Protein AF-X6N6H2-F1 (afdb_monomer_lite)

Secondary structure (DSSP, 8-state):
-HHHHHHHHHHHHHHHHHHHHHHHHHHHS-HHHHHHHHHHHHHHHHHHHSHHHHHHHHHHHHHHHHHHHHHHHHHHHHHTTSS-TT-HHHHTSHHHH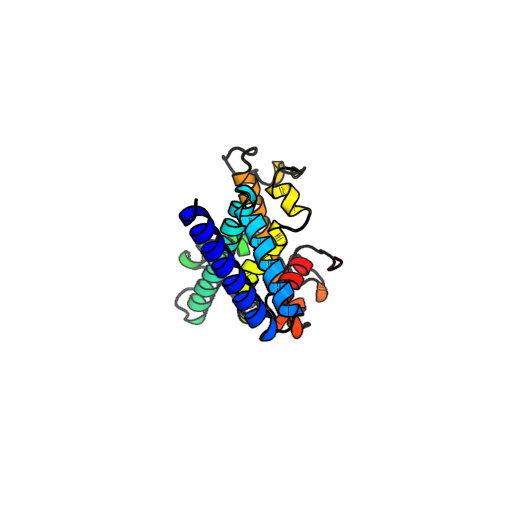HHHHHHHHTTPPP-HHHHHHHHHHHHHHSSSHHHHHHHHHHHHHHSTTHHHHHTTSS--TTGGGG-TT--S-TT-HHHHHHHHHHHHHHHHHHHHTTSS-SSGGG-HHHHHHH-HHHHH-HHHHHHHHHHHHH------

Structure (mmCIF, N/CA/C/O backbone):
data_AF-X6N6H2-F1
#
_entry.id   AF-X6N6H2-F1
#
loop_
_atom_site.group_PDB
_atom_site.id
_atom_site.type_symbol
_atom_site.label_atom_id
_atom_site.label_alt_id
_atom_site.label_comp_id
_atom_site.label_asym_id
_atom_site.label_entity_id
_atom_site.label_seq_id
_atom_site.pdbx_PDB_ins_code
_atom_site.Cartn_x
_atom_site.Cartn_y
_atom_site.Cartn_z
_atom_site.occupancy
_atom_site.B_iso_or_equiv
_atom_site.auth_seq_id
_atom_site.auth_comp_id
_atom_site.auth_asym_id
_atom_site.auth_atom_id
_atom_site.pdbx_PDB_model_num
ATOM 1 N N . MET A 1 1 ? 51.392 -3.809 -26.091 1.00 55.03 1 MET A N 1
ATOM 2 C CA . MET A 1 1 ? 50.263 -4.567 -26.685 1.00 55.03 1 MET A CA 1
ATOM 3 C C . MET A 1 1 ? 49.793 -5.695 -25.756 1.00 55.03 1 MET A C 1
ATOM 5 O O . MET A 1 1 ? 48.594 -5.819 -25.538 1.00 55.03 1 MET A O 1
ATOM 9 N N . GLU A 1 2 ? 50.706 -6.435 -25.117 1.00 62.94 2 GLU A N 1
ATOM 10 C CA . GLU A 1 2 ? 50.399 -7.514 -24.151 1.00 62.94 2 GLU A CA 1
ATOM 11 C C . GLU A 1 2 ? 49.550 -7.084 -22.941 1.00 62.94 2 GLU A C 1
ATOM 13 O O . GLU A 1 2 ? 48.667 -7.817 -22.497 1.00 62.94 2 GLU A O 1
ATOM 18 N N . ASP A 1 3 ? 49.752 -5.867 -22.439 1.00 70.56 3 ASP A N 1
ATOM 19 C CA . ASP A 1 3 ? 49.077 -5.383 -21.230 1.00 70.56 3 ASP A CA 1
ATOM 20 C C . ASP A 1 3 ? 47.573 -5.094 -21.448 1.00 70.56 3 ASP A C 1
ATOM 22 O O . ASP A 1 3 ? 46.731 -5.266 -20.562 1.00 70.56 3 ASP A O 1
ATOM 26 N N . VAL A 1 4 ? 47.202 -4.742 -22.685 1.00 73.38 4 VAL A N 1
ATOM 27 C CA . VAL A 1 4 ? 45.802 -4.557 -23.106 1.00 73.38 4 VAL A CA 1
ATOM 28 C C . VAL A 1 4 ? 45.091 -5.908 -23.218 1.00 73.38 4 VAL A C 1
ATOM 30 O O . VAL A 1 4 ? 43.949 -6.049 -22.776 1.00 73.38 4 VAL A O 1
ATOM 33 N N . VAL A 1 5 ? 45.781 -6.923 -23.747 1.00 75.25 5 VAL A N 1
ATOM 34 C CA . VAL A 1 5 ? 45.263 -8.296 -23.847 1.00 75.25 5 VAL A CA 1
ATOM 35 C C . VAL A 1 5 ? 45.044 -8.882 -22.451 1.00 75.25 5 VAL A C 1
ATOM 37 O O . VAL A 1 5 ? 43.967 -9.406 -22.171 1.00 75.25 5 VAL A O 1
ATOM 40 N N . ARG A 1 6 ? 45.997 -8.693 -21.529 1.00 77.88 6 ARG A N 1
ATOM 41 C CA . ARG A 1 6 ? 45.889 -9.155 -20.136 1.00 77.88 6 ARG A CA 1
ATOM 42 C C . ARG A 1 6 ? 44.718 -8.499 -19.392 1.00 77.88 6 ARG A C 1
ATOM 44 O O . ARG A 1 6 ? 43.943 -9.193 -18.731 1.00 77.88 6 ARG A O 1
ATOM 51 N N . LYS A 1 7 ? 44.511 -7.184 -19.554 1.00 78.62 7 LYS A N 1
ATOM 52 C CA . LYS A 1 7 ? 43.336 -6.479 -18.999 1.00 78.62 7 LYS A CA 1
ATOM 53 C C . LYS A 1 7 ? 42.019 -7.011 -19.571 1.00 78.62 7 LYS A C 1
ATOM 55 O O . LYS A 1 7 ? 41.052 -7.164 -18.822 1.00 78.62 7 LYS A O 1
ATOM 60 N N . ARG A 1 8 ? 41.977 -7.331 -20.868 1.00 72.56 8 ARG A N 1
ATOM 61 C CA . ARG A 1 8 ? 40.788 -7.892 -21.529 1.00 72.56 8 ARG A CA 1
ATOM 62 C C . ARG A 1 8 ? 40.460 -9.294 -21.012 1.00 72.56 8 ARG A C 1
ATOM 64 O O . ARG A 1 8 ? 39.308 -9.540 -20.667 1.00 72.56 8 ARG A O 1
ATOM 71 N N . VAL A 1 9 ? 41.464 -10.159 -20.864 1.00 81.75 9 VAL A N 1
ATOM 72 C CA . VAL A 1 9 ? 41.316 -11.511 -20.294 1.00 81.75 9 VAL A CA 1
ATOM 73 C C . VAL A 1 9 ? 40.838 -11.448 -18.843 1.00 81.75 9 VAL A C 1
ATOM 75 O O . VAL A 1 9 ? 39.870 -12.112 -18.486 1.00 81.75 9 VAL A O 1
ATOM 78 N N . ASN A 1 10 ? 41.420 -10.575 -18.019 1.00 82.31 10 ASN A N 1
ATOM 79 C CA . ASN A 1 10 ? 41.000 -10.411 -16.624 1.00 82.31 10 ASN A CA 1
ATOM 80 C C . ASN A 1 10 ? 39.561 -9.888 -16.500 1.00 82.31 10 ASN A C 1
ATOM 82 O O . ASN A 1 10 ? 38.809 -10.320 -15.622 1.00 82.31 10 ASN A O 1
ATOM 86 N N . ARG A 1 11 ? 39.152 -8.976 -17.390 1.00 75.50 11 ARG A N 1
ATOM 87 C CA . ARG A 1 11 ? 37.772 -8.478 -17.440 1.00 75.50 11 ARG A CA 1
ATOM 88 C C . ARG A 1 11 ? 36.805 -9.578 -17.872 1.00 75.50 11 ARG A C 1
ATOM 90 O O . ARG A 1 11 ? 35.750 -9.718 -17.263 1.00 75.50 11 ARG A O 1
ATOM 97 N N . MET A 1 12 ? 37.189 -10.382 -18.857 1.00 75.44 12 MET A N 1
ATOM 98 C CA . MET A 1 12 ? 36.390 -11.498 -19.353 1.00 75.44 12 MET A CA 1
ATOM 99 C C . MET A 1 12 ? 36.240 -12.604 -18.297 1.00 75.44 12 MET A C 1
ATOM 101 O O . MET A 1 12 ? 35.130 -13.058 -18.047 1.00 75.44 12 MET A O 1
ATOM 105 N N . ASN A 1 13 ? 37.307 -12.932 -17.564 1.00 82.38 13 ASN A N 1
ATOM 106 C CA . ASN A 1 13 ? 37.258 -13.869 -16.437 1.00 82.38 13 ASN A CA 1
ATOM 107 C C . ASN A 1 13 ? 36.368 -13.363 -15.290 1.00 82.38 13 ASN A C 1
ATOM 109 O O . ASN A 1 13 ? 35.638 -14.146 -14.685 1.00 82.38 13 ASN A O 1
ATOM 113 N N . ARG A 1 14 ? 36.361 -12.049 -15.010 1.00 79.62 14 ARG A N 1
ATOM 114 C CA . ARG A 1 14 ? 35.409 -11.451 -14.053 1.00 79.62 14 ARG A CA 1
ATOM 115 C C . ARG A 1 14 ? 33.959 -11.566 -14.524 1.00 79.62 14 ARG A C 1
ATOM 117 O O . ARG A 1 14 ? 33.085 -11.797 -13.694 1.00 79.62 14 ARG A O 1
ATOM 124 N N . VAL A 1 15 ? 33.705 -11.396 -15.821 1.00 79.00 15 VAL A N 1
ATOM 125 C CA . VAL A 1 15 ? 32.365 -11.546 -16.408 1.00 79.00 15 VAL A CA 1
ATOM 126 C C . VAL A 1 15 ? 31.904 -13.001 -16.327 1.00 79.00 15 VAL A C 1
ATOM 128 O O . VAL A 1 15 ? 30.814 -13.243 -15.822 1.00 79.00 15 VAL A O 1
ATOM 131 N N . TYR A 1 16 ? 32.750 -13.965 -16.703 1.00 74.75 16 TYR A N 1
ATOM 132 C CA . TYR A 1 16 ? 32.436 -15.393 -16.589 1.00 74.75 16 TYR A CA 1
ATOM 133 C C . TYR A 1 16 ? 32.196 -15.833 -15.145 1.00 74.75 16 TYR A C 1
ATOM 135 O O . TYR A 1 16 ? 31.259 -16.580 -14.886 1.00 74.75 16 TYR A O 1
ATOM 143 N N . LYS A 1 17 ? 32.986 -15.328 -14.189 1.00 81.31 17 LYS A N 1
ATOM 144 C CA . LYS A 1 17 ? 32.764 -15.613 -12.768 1.00 81.31 17 LYS A CA 1
ATOM 145 C C . LYS A 1 17 ? 31.409 -15.084 -12.290 1.00 81.31 17 LYS A C 1
ATOM 147 O O . LYS A 1 17 ? 30.669 -15.824 -11.660 1.00 81.31 17 LYS A O 1
ATOM 152 N N . LYS A 1 18 ? 31.046 -13.848 -12.654 1.00 77.88 18 LYS A N 1
ATOM 153 C CA . LYS A 1 18 ? 29.726 -13.287 -12.325 1.00 77.88 18 LYS A CA 1
ATOM 154 C C . LYS A 1 18 ? 28.580 -14.058 -12.981 1.00 77.88 18 LYS A C 1
ATOM 156 O O . LYS A 1 18 ? 27.579 -14.286 -12.321 1.00 77.88 18 LYS A O 1
ATOM 161 N N . LEU A 1 19 ? 28.727 -14.459 -14.243 1.00 67.81 19 LEU A N 1
ATOM 162 C CA . LEU A 1 19 ? 27.745 -15.300 -14.938 1.00 67.81 19 LEU A CA 1
ATOM 163 C C . LEU A 1 19 ? 27.544 -16.629 -14.210 1.00 67.81 19 LEU A C 1
ATOM 165 O O . LEU A 1 19 ? 26.410 -17.000 -13.941 1.00 67.81 19 LEU A O 1
ATOM 169 N N . ARG A 1 20 ? 28.637 -17.281 -13.805 1.00 72.19 20 ARG A N 1
ATOM 170 C CA . ARG A 1 20 ? 28.592 -18.542 -13.060 1.00 72.19 20 ARG A CA 1
ATOM 171 C C . ARG A 1 20 ? 27.990 -18.388 -11.664 1.00 72.19 20 ARG A C 1
ATOM 173 O O . ARG A 1 20 ? 27.234 -19.243 -11.228 1.00 72.19 20 ARG A O 1
ATOM 180 N N . ASP A 1 21 ? 28.286 -17.292 -10.967 1.00 73.81 21 ASP A N 1
ATOM 181 C CA . ASP A 1 21 ? 27.686 -16.995 -9.660 1.00 73.81 21 ASP A CA 1
ATOM 182 C C . ASP A 1 21 ? 26.175 -16.729 -9.783 1.00 73.81 21 ASP A C 1
ATOM 184 O O . ASP A 1 21 ? 25.406 -17.089 -8.894 1.00 73.81 21 ASP A O 1
ATOM 188 N N . VAL A 1 22 ? 25.737 -16.121 -10.891 1.00 68.94 22 VAL A N 1
ATOM 189 C CA . VAL A 1 22 ? 24.318 -15.906 -11.209 1.00 68.94 22 VAL A CA 1
ATOM 190 C C . VAL A 1 22 ? 23.629 -17.222 -11.585 1.00 68.94 22 VAL A C 1
ATOM 192 O O . VAL A 1 22 ? 22.531 -17.485 -11.104 1.00 68.94 22 VAL A O 1
ATOM 195 N N . GLU A 1 23 ? 24.286 -18.067 -12.376 1.00 64.88 23 GLU A N 1
ATOM 196 C CA . GLU A 1 23 ? 23.806 -19.394 -12.775 1.00 64.88 23 GLU A CA 1
ATOM 197 C C . GLU A 1 23 ? 23.679 -20.340 -11.572 1.00 64.88 23 GLU A C 1
ATOM 199 O O . GLU A 1 23 ? 22.646 -20.975 -11.387 1.00 64.88 23 GLU A O 1
ATOM 204 N N . ASN A 1 24 ? 24.670 -20.358 -10.677 1.00 68.12 24 ASN A N 1
ATOM 205 C CA . ASN A 1 24 ? 24.624 -21.152 -9.449 1.00 68.12 24 ASN A CA 1
ATOM 206 C C . ASN A 1 24 ? 23.481 -20.719 -8.517 1.00 68.12 24 ASN A C 1
ATOM 208 O O . ASN A 1 24 ? 22.852 -21.569 -7.894 1.00 68.12 24 ASN A O 1
ATOM 212 N N . ARG A 1 25 ? 23.173 -19.414 -8.447 1.00 58.53 25 ARG A N 1
ATOM 213 C CA . ARG A 1 25 ? 21.998 -18.911 -7.711 1.00 58.53 25 ARG A CA 1
ATOM 214 C C . ARG A 1 25 ? 20.689 -19.314 -8.388 1.00 58.53 25 ARG A C 1
ATOM 216 O O . ARG A 1 25 ? 19.744 -19.680 -7.698 1.00 58.53 25 ARG A O 1
ATOM 223 N N . ALA A 1 26 ? 20.651 -19.303 -9.720 1.00 54.62 26 ALA A N 1
ATOM 224 C CA . ALA A 1 26 ? 19.505 -19.777 -10.492 1.00 54.62 26 ALA A CA 1
ATOM 225 C C . ALA A 1 26 ? 19.272 -21.294 -10.355 1.00 54.62 26 ALA A C 1
ATOM 227 O O . ALA A 1 26 ? 18.147 -21.739 -10.539 1.00 54.62 26 ALA A O 1
ATOM 228 N N . MET A 1 27 ? 20.296 -22.086 -10.006 1.00 55.66 27 MET A N 1
ATOM 229 C CA . MET A 1 27 ? 20.159 -23.529 -9.755 1.00 55.66 27 MET A CA 1
ATOM 230 C C . MET A 1 27 ? 19.678 -23.884 -8.335 1.00 55.66 27 MET A C 1
ATOM 232 O O . MET A 1 27 ? 19.213 -24.999 -8.119 1.00 55.66 27 MET A O 1
ATOM 236 N N . THR A 1 28 ? 19.753 -22.962 -7.368 1.00 57.78 28 THR A N 1
ATOM 237 C CA . THR A 1 28 ? 19.262 -23.163 -5.984 1.00 57.78 28 THR A CA 1
ATOM 238 C C . THR A 1 28 ? 17.845 -22.642 -5.743 1.00 57.78 28 THR A C 1
ATOM 240 O O . THR A 1 28 ? 17.259 -22.886 -4.692 1.00 57.78 28 THR A O 1
ATOM 243 N N . THR A 1 29 ? 17.292 -21.910 -6.702 1.00 57.53 29 THR A N 1
ATOM 244 C CA . THR A 1 29 ? 15.951 -21.329 -6.652 1.00 57.53 29 THR A CA 1
ATOM 245 C C . THR A 1 29 ? 15.173 -21.896 -7.835 1.00 57.53 29 THR A C 1
ATOM 247 O O . THR A 1 29 ? 15.739 -22.035 -8.915 1.00 57.53 29 THR A O 1
ATOM 250 N N . GLY A 1 30 ? 13.894 -22.249 -7.673 1.00 67.19 30 GLY A N 1
ATOM 251 C CA . GLY A 1 30 ? 13.087 -22.678 -8.819 1.00 67.19 30 GLY A CA 1
ATOM 252 C C . GLY A 1 30 ? 13.182 -21.636 -9.940 1.00 67.19 30 GLY A C 1
ATOM 253 O O . GLY A 1 30 ? 13.104 -20.437 -9.673 1.00 67.19 30 GLY A O 1
ATOM 254 N N . SER A 1 31 ? 13.368 -22.065 -11.192 1.00 68.94 31 SER A N 1
ATOM 255 C CA . SER A 1 31 ? 13.579 -21.162 -12.340 1.00 68.94 31 SER A CA 1
ATOM 256 C C . SER A 1 31 ? 12.511 -20.065 -12.445 1.00 68.94 31 SER A C 1
ATOM 258 O O . SER A 1 31 ? 12.807 -18.936 -12.828 1.00 68.94 31 SER A O 1
ATOM 260 N N . ARG A 1 32 ? 11.281 -20.380 -12.028 1.00 71.12 32 ARG A N 1
ATOM 261 C CA . ARG A 1 32 ? 10.164 -19.442 -11.911 1.00 71.12 32 ARG A CA 1
ATOM 262 C C . ARG A 1 32 ? 10.411 -18.337 -10.881 1.00 71.12 32 ARG A C 1
ATOM 264 O O . ARG A 1 32 ? 10.236 -17.170 -11.210 1.00 71.12 32 ARG A O 1
ATOM 271 N N . ASP A 1 33 ? 10.831 -18.678 -9.669 1.00 68.75 33 ASP A N 1
ATOM 272 C CA . ASP A 1 33 ? 11.087 -17.705 -8.599 1.00 68.75 33 ASP A CA 1
ATOM 273 C C . ASP A 1 33 ? 12.308 -16.828 -8.930 1.00 68.75 33 ASP A C 1
ATOM 275 O O . ASP A 1 33 ? 12.313 -15.628 -8.663 1.00 68.75 33 ASP A O 1
ATOM 279 N N . TYR A 1 34 ? 13.312 -17.396 -9.605 1.00 73.62 34 TYR A N 1
ATOM 280 C CA . TYR A 1 34 ? 14.440 -16.632 -10.140 1.00 73.62 34 TYR A CA 1
ATOM 281 C C . TYR A 1 34 ? 14.002 -15.626 -11.219 1.00 73.62 34 TYR A C 1
ATOM 283 O O . TYR A 1 34 ? 14.386 -14.456 -11.169 1.00 73.62 34 TYR A O 1
ATOM 291 N N . LEU A 1 35 ? 13.174 -16.056 -12.180 1.00 78.25 35 LEU A N 1
ATOM 292 C CA . LEU A 1 35 ? 12.622 -15.168 -13.208 1.00 78.25 35 LEU A CA 1
ATOM 293 C C . LEU A 1 35 ? 11.740 -14.077 -12.600 1.00 78.25 35 LEU A C 1
ATOM 295 O O . LEU A 1 35 ? 11.867 -12.923 -13.005 1.00 78.25 35 LEU A O 1
ATOM 299 N N . HIS A 1 36 ? 10.911 -14.411 -11.606 1.00 76.00 36 HIS A N 1
ATOM 300 C CA . HIS A 1 36 ? 10.156 -13.415 -10.850 1.00 76.00 36 HIS A CA 1
ATOM 301 C C . HIS A 1 36 ? 11.103 -12.394 -10.219 1.00 76.00 36 HIS A C 1
ATOM 303 O O . HIS A 1 36 ? 10.969 -11.212 -10.515 1.00 76.00 36 HIS A O 1
ATOM 309 N N . GLY A 1 37 ? 12.130 -12.825 -9.481 1.00 79.56 37 GLY A N 1
ATOM 310 C CA . GLY A 1 37 ? 13.107 -11.910 -8.882 1.00 79.56 37 GLY A CA 1
ATOM 311 C C . GLY A 1 37 ? 13.803 -10.994 -9.900 1.00 79.56 37 GLY A C 1
ATOM 312 O O . GLY A 1 37 ? 14.000 -9.808 -9.639 1.00 79.56 37 GLY A O 1
ATOM 313 N N . LEU A 1 38 ? 14.133 -11.494 -11.096 1.00 83.62 38 LEU A N 1
ATOM 314 C CA . LEU A 1 38 ? 14.690 -10.659 -12.168 1.00 83.62 38 LEU A CA 1
ATOM 315 C C . LEU A 1 38 ? 13.689 -9.634 -12.716 1.00 83.62 38 LEU A C 1
ATOM 317 O O . LEU A 1 38 ? 14.088 -8.507 -13.026 1.00 83.62 38 LEU A O 1
ATOM 321 N N . ILE A 1 39 ? 12.415 -10.011 -12.848 1.00 85.75 39 ILE A N 1
ATOM 322 C CA . ILE A 1 39 ? 11.342 -9.093 -13.250 1.00 85.75 39 ILE A CA 1
ATOM 323 C C . ILE A 1 39 ? 11.208 -7.984 -12.205 1.00 85.75 39 ILE A C 1
ATOM 325 O O . ILE A 1 39 ? 11.267 -6.813 -12.573 1.00 85.75 39 ILE A O 1
ATOM 329 N N . GLU A 1 40 ? 11.151 -8.332 -10.918 1.00 85.31 40 GLU A N 1
ATOM 330 C CA . GLU A 1 40 ? 11.050 -7.355 -9.829 1.00 85.31 40 GLU A CA 1
ATOM 331 C C . GLU A 1 40 ? 12.221 -6.362 -9.841 1.00 85.31 40 GLU A C 1
ATOM 333 O O . GLU A 1 40 ? 12.028 -5.148 -9.747 1.00 85.31 40 GLU A O 1
ATOM 338 N N . ILE A 1 41 ? 13.450 -6.857 -10.032 1.00 88.25 41 ILE A N 1
ATOM 339 C CA . ILE A 1 41 ? 14.644 -6.008 -10.136 1.00 88.25 41 ILE A CA 1
ATOM 340 C C . ILE A 1 41 ? 14.536 -5.060 -11.334 1.00 88.25 41 ILE A C 1
ATOM 342 O O . ILE A 1 41 ? 14.852 -3.875 -11.212 1.00 88.25 41 ILE A O 1
ATOM 346 N N . ARG A 1 42 ? 14.096 -5.555 -12.496 1.00 89.12 42 ARG A N 1
ATOM 347 C CA . ARG A 1 42 ? 13.935 -4.736 -13.704 1.00 89.12 42 ARG A CA 1
ATOM 348 C C . ARG A 1 42 ? 12.876 -3.650 -13.509 1.00 89.12 42 ARG A C 1
ATOM 350 O O . ARG A 1 42 ? 13.088 -2.509 -13.919 1.00 89.12 42 ARG A O 1
ATOM 357 N N . GLU A 1 43 ? 11.759 -3.990 -12.882 1.00 92.19 43 GLU A N 1
ATOM 358 C CA . GLU A 1 43 ? 10.677 -3.061 -12.557 1.00 92.19 43 GLU A CA 1
ATOM 359 C C . GLU A 1 43 ? 11.148 -1.955 -11.609 1.00 92.19 43 GLU A C 1
ATOM 361 O O . GLU A 1 43 ? 10.955 -0.769 -11.887 1.00 92.19 43 GLU A O 1
ATOM 366 N N . LEU A 1 44 ? 11.862 -2.322 -10.542 1.00 93.38 44 LEU A N 1
ATOM 367 C CA . LEU A 1 44 ? 12.454 -1.355 -9.620 1.00 93.38 44 LEU A CA 1
ATOM 368 C C . LEU A 1 44 ? 13.488 -0.465 -10.315 1.00 93.38 44 LEU A C 1
ATOM 370 O O . LEU A 1 44 ? 13.498 0.743 -10.095 1.00 93.38 44 LEU A O 1
ATOM 374 N N . GLN A 1 45 ? 14.320 -1.013 -11.204 1.00 92.81 45 GLN A N 1
ATOM 375 C CA . GLN A 1 45 ? 15.242 -0.206 -12.009 1.00 92.81 45 GLN A CA 1
ATOM 376 C C . GLN A 1 45 ? 14.497 0.815 -12.875 1.00 92.81 45 GLN A C 1
ATOM 378 O O . GLN A 1 45 ? 14.911 1.974 -12.936 1.00 92.81 45 GLN A O 1
ATOM 383 N N . MET A 1 46 ? 13.386 0.423 -13.507 1.00 93.25 46 MET A N 1
ATOM 384 C CA . MET A 1 46 ? 12.558 1.346 -14.287 1.00 93.25 46 MET A CA 1
ATOM 385 C C . MET A 1 46 ? 11.998 2.478 -13.421 1.00 93.25 46 MET A C 1
ATOM 387 O O . MET A 1 46 ? 12.103 3.639 -13.820 1.00 93.25 46 MET A O 1
ATOM 391 N N . ILE A 1 47 ? 11.472 2.161 -12.235 1.00 95.19 47 ILE A N 1
ATOM 392 C CA . ILE A 1 47 ? 10.975 3.157 -11.275 1.00 95.19 47 ILE A CA 1
ATOM 393 C C . ILE A 1 47 ? 12.101 4.112 -10.869 1.00 95.19 47 ILE A C 1
ATOM 395 O O . ILE A 1 47 ? 11.959 5.323 -10.999 1.00 95.19 47 ILE A O 1
ATOM 399 N N . MET A 1 48 ? 13.249 3.577 -10.448 1.00 93.56 48 MET A N 1
ATOM 400 C CA . MET A 1 48 ? 14.369 4.377 -9.939 1.00 93.56 48 MET A CA 1
ATOM 401 C C . MET A 1 48 ? 15.044 5.231 -11.020 1.00 93.56 48 MET A C 1
ATOM 403 O O . MET A 1 48 ? 15.641 6.258 -10.700 1.00 93.56 48 MET A O 1
ATOM 407 N N . SER A 1 49 ? 14.946 4.829 -12.291 1.00 92.88 49 SER A N 1
ATOM 408 C CA . SER A 1 49 ? 15.508 5.566 -13.430 1.00 92.88 49 SER A CA 1
ATOM 409 C C . SER A 1 49 ? 14.702 6.803 -13.841 1.00 92.88 49 SER A C 1
ATOM 411 O O . SER A 1 49 ? 15.233 7.670 -14.534 1.00 92.88 49 SER A O 1
ATOM 413 N N . ASN A 1 50 ? 13.435 6.911 -13.425 1.00 93.81 50 ASN A N 1
ATOM 414 C CA . ASN A 1 50 ? 12.572 8.045 -13.740 1.00 93.81 50 ASN A CA 1
ATOM 415 C C . ASN A 1 50 ? 12.288 8.857 -12.462 1.00 93.81 50 ASN A C 1
ATOM 417 O O . ASN A 1 50 ? 11.755 8.299 -11.505 1.00 93.81 50 ASN A O 1
ATOM 421 N N . PRO A 1 51 ? 12.584 10.169 -12.423 1.00 93.31 51 PRO A N 1
ATOM 422 C CA . PRO A 1 51 ? 12.462 10.964 -11.200 1.00 93.31 51 PRO A CA 1
ATOM 423 C C . PRO A 1 51 ? 11.024 11.057 -10.671 1.00 93.31 51 PRO A C 1
ATOM 425 O O . PRO A 1 51 ? 10.834 11.059 -9.459 1.00 93.31 51 PRO A O 1
ATOM 428 N N . LEU A 1 52 ? 10.019 11.076 -11.552 1.00 94.00 52 LEU A N 1
ATOM 429 C CA . LEU A 1 52 ? 8.608 11.156 -11.167 1.00 94.00 52 LEU A CA 1
ATOM 430 C C . LEU A 1 52 ? 8.096 9.816 -10.627 1.00 94.00 52 LEU A C 1
ATOM 432 O O . LEU A 1 52 ? 7.440 9.788 -9.589 1.00 94.00 52 LEU A O 1
ATOM 436 N N . LEU A 1 53 ? 8.446 8.700 -11.280 1.00 95.06 53 LEU A N 1
ATOM 437 C CA . LEU A 1 53 ? 8.116 7.357 -10.778 1.00 95.06 53 LEU A CA 1
ATOM 438 C C . LEU A 1 53 ? 8.809 7.080 -9.445 1.00 95.06 53 LEU A C 1
ATOM 440 O O . LEU A 1 53 ? 8.181 6.561 -8.527 1.00 95.06 53 LEU A O 1
ATOM 444 N N . LYS A 1 54 ? 10.087 7.454 -9.330 1.00 96.56 54 LYS A N 1
ATOM 445 C CA . LYS A 1 54 ? 10.838 7.354 -8.082 1.00 96.56 54 LYS A CA 1
ATOM 446 C C . LYS A 1 54 ? 10.163 8.158 -6.977 1.00 96.56 54 LYS A C 1
ATOM 448 O O . LYS A 1 54 ? 9.962 7.609 -5.902 1.00 96.56 54 LYS A O 1
ATOM 453 N N . TYR A 1 55 ? 9.804 9.414 -7.250 1.00 96.38 55 TYR A N 1
ATOM 454 C CA . TYR A 1 55 ? 9.130 10.273 -6.280 1.00 96.38 55 TYR A CA 1
ATOM 455 C C . TYR A 1 55 ? 7.797 9.673 -5.826 1.00 96.38 55 TYR A C 1
ATOM 457 O O . TYR A 1 55 ? 7.595 9.500 -4.629 1.00 96.38 55 TYR A O 1
ATOM 465 N N . PHE A 1 56 ? 6.943 9.260 -6.769 1.00 96.94 56 PHE A N 1
ATOM 466 C CA . PHE A 1 56 ? 5.696 8.557 -6.466 1.00 96.94 56 PHE A CA 1
ATOM 467 C C . PHE A 1 56 ? 5.936 7.342 -5.562 1.00 96.94 56 PHE A C 1
ATOM 469 O O . PHE A 1 56 ? 5.316 7.230 -4.509 1.00 96.94 56 PHE A O 1
ATOM 476 N N . PHE A 1 57 ? 6.868 6.463 -5.945 1.00 97.38 57 PHE A N 1
ATOM 477 C CA . PHE A 1 57 ? 7.169 5.241 -5.204 1.00 97.38 57 PHE A CA 1
ATOM 478 C C . PHE A 1 57 ? 7.622 5.550 -3.773 1.00 97.38 57 PHE A C 1
ATOM 480 O O . PHE A 1 57 ? 7.083 4.992 -2.821 1.00 97.38 57 PHE A O 1
ATOM 487 N N . THR A 1 58 ? 8.575 6.472 -3.600 1.00 97.19 58 THR A N 1
ATOM 488 C CA . THR A 1 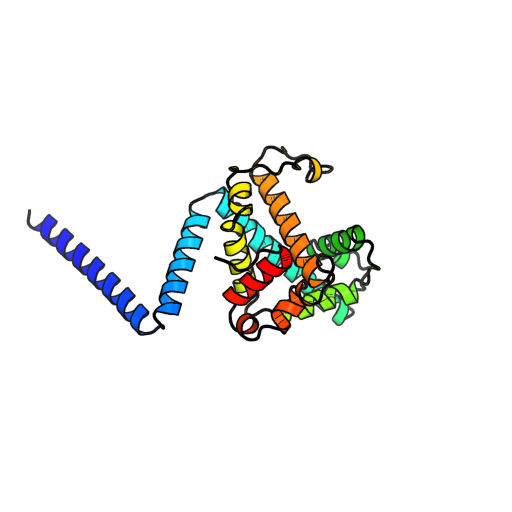58 ? 9.080 6.834 -2.270 1.00 97.19 58 THR A CA 1
ATOM 489 C C . THR A 1 58 ? 8.020 7.520 -1.415 1.00 97.19 58 THR A C 1
ATOM 491 O O . THR A 1 58 ? 7.894 7.190 -0.237 1.00 97.19 58 THR A O 1
ATOM 494 N N . SER A 1 59 ? 7.235 8.431 -1.997 1.00 97.31 59 SER A N 1
ATOM 495 C CA . SER A 1 59 ? 6.174 9.145 -1.283 1.00 97.31 59 SER A CA 1
ATOM 496 C C . SER A 1 59 ? 5.060 8.195 -0.858 1.00 97.31 59 SER A C 1
ATOM 498 O O . SER A 1 59 ? 4.619 8.256 0.287 1.00 97.31 59 SER A O 1
ATOM 500 N N . PHE A 1 60 ? 4.645 7.277 -1.736 1.00 97.12 60 PHE A N 1
ATOM 501 C CA . PHE A 1 60 ? 3.624 6.281 -1.421 1.00 97.12 60 PHE A CA 1
ATOM 502 C C . PHE A 1 60 ? 4.083 5.337 -0.308 1.00 97.12 60 PHE A C 1
ATOM 504 O O . PHE A 1 60 ? 3.364 5.169 0.675 1.00 97.12 60 PHE A O 1
ATOM 511 N N . VAL A 1 61 ? 5.292 4.768 -0.409 1.00 97.31 61 VAL A N 1
ATOM 512 C CA . VAL A 1 61 ? 5.834 3.860 0.618 1.00 97.31 61 VAL A CA 1
ATOM 513 C C . VAL A 1 61 ? 5.976 4.576 1.963 1.00 97.31 61 VAL A C 1
ATOM 515 O O . VAL A 1 61 ? 5.535 4.055 2.986 1.00 97.31 61 VAL A O 1
ATOM 518 N N . SER A 1 62 ? 6.550 5.783 1.977 1.00 97.00 62 SER A N 1
ATOM 519 C CA . SER A 1 62 ? 6.741 6.550 3.212 1.00 97.00 62 SER A CA 1
ATOM 520 C C . SER A 1 62 ? 5.411 6.901 3.876 1.00 97.00 62 SER A C 1
ATOM 522 O O . SER A 1 62 ? 5.273 6.736 5.085 1.00 97.00 62 SER A O 1
ATOM 524 N N . ARG A 1 63 ? 4.429 7.373 3.100 1.00 97.12 63 ARG A N 1
ATOM 525 C CA . ARG A 1 63 ? 3.122 7.776 3.633 1.00 97.12 63 ARG A CA 1
ATOM 526 C C . ARG A 1 63 ? 2.270 6.585 4.060 1.00 97.12 63 ARG A C 1
ATOM 528 O O . ARG A 1 63 ? 1.626 6.682 5.094 1.00 97.12 63 ARG A O 1
ATOM 535 N N . SER A 1 64 ? 2.314 5.466 3.332 1.00 96.06 64 SER A N 1
ATOM 536 C CA . SER A 1 64 ? 1.643 4.220 3.746 1.00 96.06 64 SER A CA 1
ATOM 537 C C . SER A 1 64 ? 2.171 3.739 5.095 1.00 96.06 64 SER A C 1
ATOM 539 O O . SER A 1 64 ? 1.394 3.434 5.993 1.00 96.06 64 SER A O 1
ATOM 541 N N . ASN A 1 65 ? 3.500 3.711 5.256 1.00 95.31 65 ASN A N 1
ATOM 542 C CA . ASN A 1 65 ? 4.125 3.301 6.511 1.00 95.31 65 ASN A CA 1
ATOM 543 C C . ASN A 1 65 ? 3.763 4.239 7.664 1.00 95.31 65 ASN A C 1
ATOM 545 O O . ASN A 1 65 ? 3.400 3.751 8.729 1.00 95.31 65 ASN A O 1
ATOM 549 N N . GLN A 1 66 ? 3.816 5.559 7.450 1.00 95.50 66 GLN A N 1
ATOM 550 C CA . GLN A 1 66 ? 3.398 6.526 8.468 1.00 95.50 66 GLN A CA 1
ATOM 551 C C . GLN A 1 66 ? 1.938 6.307 8.870 1.00 95.50 66 GLN A C 1
ATOM 553 O O . GLN A 1 66 ? 1.631 6.250 10.051 1.00 95.50 66 GLN A O 1
ATOM 558 N N . LEU A 1 67 ? 1.050 6.138 7.893 1.00 95.44 67 LEU A N 1
ATOM 559 C CA . LEU A 1 67 ? -0.379 5.967 8.125 1.00 95.44 67 LEU A CA 1
ATOM 560 C C . LEU A 1 67 ? -0.690 4.689 8.919 1.00 95.44 67 LEU A C 1
ATOM 562 O O . LEU A 1 67 ? -1.439 4.745 9.889 1.00 95.44 67 LEU A O 1
ATOM 566 N N . PHE A 1 68 ? -0.080 3.550 8.575 1.00 94.12 68 PHE A N 1
ATOM 567 C CA . PHE A 1 68 ? -0.264 2.323 9.357 1.00 94.12 68 PHE A CA 1
ATOM 568 C C . PHE A 1 68 ? 0.404 2.392 10.733 1.00 94.12 68 PHE A C 1
ATOM 570 O O . PHE A 1 68 ? -0.099 1.797 11.683 1.00 94.12 68 PHE A O 1
ATOM 577 N N . HIS A 1 69 ? 1.513 3.120 10.862 1.00 94.56 69 HIS A N 1
ATOM 578 C CA . HIS A 1 69 ? 2.133 3.361 12.159 1.00 94.56 69 HIS A CA 1
ATOM 579 C C . HIS A 1 69 ? 1.249 4.234 13.057 1.00 94.56 69 HIS A C 1
ATOM 581 O O . HIS A 1 69 ? 1.077 3.909 14.226 1.00 94.56 69 HIS A O 1
ATOM 587 N N . ASP A 1 70 ? 0.628 5.279 12.507 1.00 95.31 70 ASP A N 1
ATOM 588 C CA . ASP A 1 70 ? -0.329 6.129 13.218 1.00 95.31 70 ASP A CA 1
ATOM 589 C C . ASP A 1 70 ? -1.517 5.307 13.743 1.00 95.31 70 ASP A C 1
ATOM 591 O O . ASP A 1 70 ? -1.907 5.463 14.899 1.00 95.31 70 ASP A O 1
ATOM 595 N N . PHE A 1 71 ? -2.059 4.382 12.941 1.00 94.25 71 PHE A N 1
ATOM 596 C CA . PHE A 1 71 ? -3.117 3.474 13.404 1.00 94.25 71 PHE A CA 1
ATOM 597 C C . PHE A 1 71 ? -2.644 2.525 14.500 1.00 94.25 71 PHE A C 1
ATOM 599 O O . PHE A 1 71 ? -3.367 2.311 15.469 1.00 94.25 71 PHE A O 1
ATOM 606 N N . GLN A 1 72 ? -1.424 1.997 14.387 1.00 92.81 72 GLN A N 1
ATOM 607 C CA . GLN A 1 72 ? -0.846 1.146 15.421 1.00 92.81 72 GLN A CA 1
ATOM 608 C C . GLN A 1 72 ? -0.664 1.914 16.737 1.00 92.81 72 GLN A C 1
ATOM 610 O O . GLN A 1 72 ? -1.016 1.400 17.794 1.00 92.81 72 GLN A O 1
ATOM 615 N N . LEU A 1 73 ? -0.156 3.149 16.678 1.00 92.38 73 LEU A N 1
ATOM 616 C CA . LEU A 1 73 ? -0.010 4.017 17.847 1.00 92.38 73 LEU A CA 1
ATOM 617 C C . LEU A 1 73 ? -1.365 4.322 18.489 1.00 92.38 73 LEU A C 1
ATOM 619 O O . LEU A 1 73 ? -1.508 4.174 19.700 1.00 92.38 73 LEU A O 1
ATOM 623 N N . ALA A 1 74 ? -2.360 4.701 17.684 1.00 92.12 74 ALA A N 1
ATOM 624 C CA . ALA A 1 74 ? -3.704 4.979 18.173 1.00 92.12 74 ALA A CA 1
ATOM 625 C C . ALA A 1 74 ? -4.346 3.733 18.804 1.00 92.12 74 ALA A C 1
ATOM 627 O O . ALA A 1 74 ? -4.900 3.817 19.896 1.00 92.12 74 ALA A O 1
ATOM 628 N N . SER A 1 75 ? -4.213 2.568 18.165 1.00 91.94 75 SER A N 1
ATOM 629 C CA . SER A 1 75 ? -4.731 1.297 18.676 1.00 91.94 75 SER A CA 1
ATOM 630 C C . SER A 1 75 ? -4.099 0.915 20.013 1.00 91.94 75 SER A C 1
ATOM 632 O O . SER A 1 75 ? -4.825 0.605 20.953 1.00 91.94 75 SER A O 1
ATOM 634 N N . VAL A 1 76 ? -2.769 0.999 20.138 1.00 90.44 76 VAL A N 1
ATOM 635 C CA . VAL A 1 76 ? -2.070 0.719 21.404 1.00 90.44 76 VAL A CA 1
ATOM 636 C C . VAL A 1 76 ? -2.507 1.696 22.494 1.00 90.44 76 VAL A C 1
ATOM 638 O O . VAL A 1 76 ? -2.816 1.267 23.602 1.00 90.44 76 VAL A O 1
ATOM 641 N N . ALA A 1 77 ? -2.604 2.991 22.183 1.00 88.12 77 ALA A N 1
ATOM 642 C CA . ALA A 1 77 ? -3.008 3.999 23.158 1.00 88.12 77 ALA A CA 1
ATOM 643 C C . ALA A 1 77 ? -4.441 3.779 23.684 1.00 88.12 77 ALA A C 1
ATOM 645 O O . ALA A 1 77 ? -4.692 3.921 24.884 1.00 88.12 77 ALA A O 1
ATOM 646 N N . MET A 1 78 ? -5.365 3.375 22.804 1.00 87.56 78 MET A N 1
ATOM 647 C CA . MET A 1 78 ? -6.739 3.023 23.178 1.00 87.56 78 MET A CA 1
ATOM 648 C C . MET A 1 78 ? -6.797 1.718 23.986 1.00 87.56 78 MET A C 1
ATOM 650 O O . MET A 1 78 ? -7.446 1.674 25.031 1.00 87.56 78 MET A O 1
ATOM 654 N N . LEU A 1 79 ? -6.078 0.672 23.557 1.00 87.56 79 LEU A N 1
ATOM 655 C CA . LEU A 1 79 ? -6.042 -0.632 24.235 1.00 87.56 79 LEU A CA 1
ATOM 656 C C . LEU A 1 79 ? -5.442 -0.547 25.643 1.00 87.56 79 LEU A C 1
ATOM 658 O O . LEU A 1 79 ? -5.951 -1.171 26.574 1.00 87.56 79 LEU A O 1
ATOM 662 N N . GLU A 1 80 ? -4.378 0.239 25.814 1.00 87.81 80 GLU A N 1
ATOM 663 C CA . GLU A 1 80 ? -3.741 0.474 27.114 1.00 87.81 80 GLU A CA 1
ATOM 664 C C . GLU A 1 80 ? -4.505 1.493 27.978 1.00 87.81 80 GLU A C 1
ATOM 666 O O . GLU A 1 80 ? -4.089 1.772 29.103 1.00 87.81 80 GLU A O 1
ATOM 671 N N . GLN A 1 81 ? -5.620 2.044 27.475 1.00 81.81 81 GLN A N 1
ATOM 672 C CA . GLN A 1 81 ? -6.426 3.085 28.127 1.00 81.81 81 GLN A CA 1
ATOM 673 C C . GLN A 1 81 ? -5.606 4.327 28.512 1.00 81.81 81 GLN A C 1
ATOM 675 O O . GLN A 1 81 ? -5.940 5.045 29.455 1.00 81.81 81 GLN A O 1
ATOM 680 N N . THR A 1 82 ? -4.515 4.585 27.787 1.00 79.62 82 THR A N 1
ATOM 681 C CA . THR A 1 82 ? -3.656 5.756 28.004 1.00 79.62 82 THR A CA 1
ATOM 682 C C . THR A 1 82 ? -4.208 7.000 27.312 1.00 79.62 82 THR A C 1
ATOM 684 O O . THR A 1 82 ? -3.863 8.111 27.712 1.00 79.62 82 THR A O 1
ATOM 687 N N . ALA A 1 83 ? -5.104 6.821 26.337 1.00 80.50 83 ALA A N 1
ATOM 688 C CA . ALA A 1 83 ? -5.847 7.880 25.667 1.00 80.50 83 ALA A CA 1
ATOM 689 C C . ALA A 1 83 ? -7.262 7.410 25.287 1.00 80.50 83 ALA A C 1
ATOM 691 O O . ALA A 1 83 ? -7.488 6.244 24.960 1.00 80.50 83 ALA A O 1
ATOM 692 N N . THR A 1 84 ? -8.225 8.331 25.318 1.00 83.31 84 THR A N 1
ATOM 693 C CA . THR A 1 84 ? -9.595 8.093 24.832 1.00 83.31 84 THR A CA 1
ATOM 694 C C . THR A 1 84 ? -9.700 8.364 23.324 1.00 83.31 84 THR A C 1
ATOM 696 O O . THR A 1 84 ? -8.893 9.132 22.808 1.00 83.31 84 THR A O 1
ATOM 699 N N . PRO A 1 85 ? -10.711 7.842 22.604 1.00 79.94 85 PRO A N 1
ATOM 700 C CA . PRO A 1 85 ? -10.893 8.117 21.171 1.00 79.94 85 PRO A CA 1
ATOM 701 C C . PRO A 1 85 ? -10.994 9.605 20.805 1.00 79.94 85 PRO A C 1
ATOM 703 O O . PRO A 1 85 ? -10.589 9.998 19.715 1.00 79.94 85 PRO A O 1
ATOM 706 N N . ASP A 1 86 ? -11.471 10.433 21.736 1.00 83.50 86 ASP A N 1
ATOM 707 C CA . ASP A 1 86 ? -11.588 11.887 21.572 1.00 83.50 86 ASP A CA 1
ATOM 708 C C . ASP A 1 86 ? -10.311 12.653 21.981 1.00 83.50 86 ASP A C 1
ATOM 710 O O . ASP A 1 86 ? -10.310 13.885 22.043 1.00 83.50 86 ASP A O 1
ATOM 714 N N . ASP A 1 87 ? -9.217 11.950 22.301 1.00 86.81 87 ASP A N 1
ATOM 715 C CA . ASP A 1 87 ? -7.970 12.578 22.734 1.00 86.81 87 ASP A CA 1
ATOM 716 C C . ASP A 1 87 ? -7.344 13.398 21.586 1.00 86.81 87 ASP A C 1
ATOM 718 O O . ASP A 1 87 ? -7.127 12.875 20.484 1.00 86.81 87 ASP A O 1
ATOM 722 N N . PRO A 1 88 ? -7.001 14.680 21.817 1.00 87.25 88 PRO A N 1
ATOM 723 C CA . PRO A 1 88 ? -6.420 15.537 20.790 1.00 87.25 88 PRO A CA 1
ATOM 724 C C . PRO A 1 88 ? -5.107 14.996 20.213 1.00 87.25 88 PRO A C 1
ATOM 726 O O . PRO A 1 88 ? -4.793 15.298 19.065 1.00 87.25 88 PRO A O 1
ATOM 729 N N . THR A 1 89 ? -4.340 14.209 20.969 1.00 86.75 89 THR A N 1
ATOM 730 C CA . THR A 1 89 ? -3.095 13.599 20.483 1.00 86.75 89 THR A CA 1
ATOM 731 C C . THR A 1 89 ? -3.359 12.535 19.420 1.00 86.75 89 THR A C 1
ATOM 733 O O . THR A 1 89 ? -2.655 12.505 18.412 1.00 86.75 89 THR A O 1
ATOM 736 N N . ILE A 1 90 ? -4.415 11.732 19.584 1.00 87.94 90 ILE A N 1
ATOM 737 C CA . ILE A 1 90 ? -4.856 10.728 18.606 1.00 87.94 90 ILE A CA 1
ATOM 738 C C . ILE A 1 90 ? -5.443 11.414 17.370 1.00 87.94 90 ILE A C 1
ATOM 740 O O . ILE A 1 90 ? -5.082 11.081 16.242 1.00 87.94 90 ILE A O 1
ATOM 744 N N . LEU A 1 91 ? -6.301 12.418 17.567 1.00 88.81 91 LEU A N 1
ATOM 745 C CA . LEU A 1 91 ? -6.955 13.148 16.474 1.00 88.81 91 LEU A CA 1
ATOM 746 C C . LEU A 1 91 ? -5.981 13.992 15.628 1.00 88.81 91 LEU A C 1
ATOM 748 O O . LEU A 1 91 ? -6.310 14.402 14.513 1.00 88.81 91 LEU A O 1
ATOM 752 N N . GLN A 1 92 ? -4.777 14.267 16.136 1.00 90.56 92 GLN A N 1
ATOM 753 C CA . GLN A 1 92 ? -3.717 14.959 15.396 1.00 90.56 92 GLN A CA 1
ATOM 754 C C . GLN A 1 92 ? -2.864 14.029 14.521 1.00 90.56 92 GLN A C 1
ATOM 756 O O . GLN A 1 92 ? -2.120 14.523 13.672 1.00 90.56 92 GLN A O 1
ATOM 761 N N . LEU A 1 93 ? -2.971 12.707 14.684 1.00 92.12 93 LEU A N 1
ATOM 762 C CA . LEU A 1 93 ? -2.250 11.754 13.843 1.00 92.12 93 LEU A C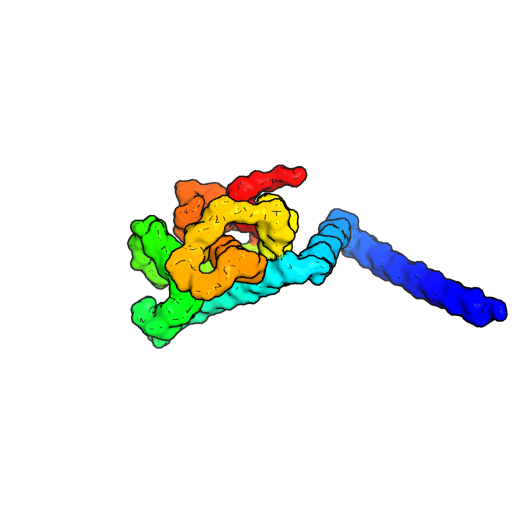A 1
ATOM 763 C C . LEU A 1 93 ? -2.771 11.819 12.403 1.00 92.12 93 LEU A C 1
ATOM 765 O O . LEU A 1 93 ? -3.977 11.787 12.151 1.00 92.12 93 LEU A O 1
ATOM 769 N N . THR A 1 94 ? -1.858 11.885 11.432 1.00 90.12 94 THR A N 1
ATOM 770 C CA . THR A 1 94 ? -2.218 12.092 10.019 1.00 90.12 94 THR A CA 1
ATOM 771 C C . THR A 1 94 ? -3.025 10.914 9.467 1.00 90.12 94 THR A C 1
ATOM 773 O O . THR A 1 94 ? -3.989 11.115 8.723 1.00 90.12 94 THR A O 1
ATOM 776 N N . GLY A 1 95 ? -2.678 9.685 9.859 1.00 89.75 95 GLY A N 1
ATOM 777 C CA . GLY A 1 95 ? -3.442 8.485 9.513 1.00 89.75 95 GLY A CA 1
ATOM 778 C C . GLY A 1 95 ? -4.877 8.536 10.044 1.00 89.75 95 GLY A C 1
ATOM 779 O O . GLY A 1 95 ? -5.817 8.288 9.290 1.00 89.75 95 GLY A O 1
ATOM 780 N N . VAL A 1 96 ? -5.060 8.949 11.303 1.00 91.88 96 VAL A N 1
ATOM 781 C CA . VAL A 1 96 ? -6.383 9.076 11.941 1.00 91.88 96 VAL A CA 1
ATOM 782 C C . VAL A 1 96 ? -7.224 10.156 11.262 1.00 91.88 96 VAL A C 1
ATOM 784 O O . VAL A 1 96 ? -8.387 9.918 10.946 1.00 91.88 96 VAL A O 1
ATOM 787 N N . GLN A 1 97 ? -6.635 11.311 10.946 1.00 91.75 97 GLN A N 1
ATOM 788 C CA . GLN A 1 97 ? -7.317 12.362 10.184 1.00 91.75 97 GLN A CA 1
ATOM 789 C C . GLN A 1 97 ? -7.766 11.872 8.806 1.00 91.75 97 GLN A C 1
ATOM 791 O O . GLN A 1 97 ? -8.887 12.153 8.386 1.00 91.75 97 GLN A O 1
ATOM 796 N N . THR A 1 98 ? -6.914 11.105 8.123 1.00 90.62 98 THR A N 1
ATOM 797 C CA . THR A 1 98 ? -7.242 10.508 6.822 1.00 90.62 98 THR A CA 1
ATOM 798 C C . THR A 1 98 ? -8.424 9.543 6.951 1.00 90.62 98 THR A C 1
ATOM 800 O O . THR A 1 98 ? -9.361 9.610 6.160 1.00 90.62 98 THR A O 1
ATOM 803 N N . LEU A 1 99 ? -8.430 8.685 7.978 1.00 90.94 99 LEU A N 1
ATOM 804 C CA . LEU A 1 99 ? -9.542 7.773 8.257 1.00 90.94 99 LEU A CA 1
ATOM 805 C C . LEU A 1 99 ? -10.850 8.530 8.522 1.00 90.94 99 LEU A C 1
ATOM 807 O O . LEU A 1 99 ? -11.865 8.225 7.897 1.00 90.94 99 LEU A O 1
ATOM 811 N N . LEU A 1 100 ? -10.824 9.547 9.386 1.00 90.50 100 LEU A N 1
ATOM 812 C CA . LEU A 1 100 ? -11.997 10.373 9.686 1.00 90.50 100 LEU A CA 1
ATOM 813 C C . LEU A 1 100 ? -12.553 11.041 8.425 1.00 90.50 100 LEU A C 1
ATOM 815 O O . LEU A 1 100 ? -13.745 10.925 8.157 1.00 90.50 100 LEU A O 1
ATOM 819 N N . GLN A 1 101 ? -11.694 11.636 7.592 1.00 88.62 101 GLN A N 1
ATOM 820 C CA . GLN A 1 101 ? -12.106 12.236 6.317 1.00 88.62 101 GLN A CA 1
ATOM 821 C C . GLN A 1 101 ? -12.787 11.222 5.389 1.00 88.62 101 GLN A C 1
ATOM 823 O O . GLN A 1 101 ? -13.801 11.537 4.759 1.00 88.62 101 GLN A O 1
ATOM 828 N N . ILE A 1 102 ? -12.264 9.993 5.307 1.00 88.38 102 ILE A N 1
ATOM 829 C CA . ILE A 1 102 ? -12.876 8.919 4.514 1.00 88.38 102 ILE A CA 1
ATOM 830 C C . ILE A 1 102 ? -14.255 8.566 5.078 1.00 88.38 102 ILE A C 1
ATOM 832 O O . ILE A 1 102 ? -15.217 8.480 4.314 1.00 88.38 102 ILE A O 1
ATOM 836 N N . LEU A 1 103 ? -14.375 8.362 6.390 1.00 86.19 103 LEU A N 1
ATOM 837 C CA . LEU A 1 103 ? -15.634 7.966 7.024 1.00 86.19 103 LEU A CA 1
ATOM 838 C C . LEU A 1 103 ? -16.703 9.067 6.905 1.00 86.19 103 LEU A C 1
ATOM 840 O O . LEU A 1 103 ? -17.843 8.775 6.528 1.00 86.19 103 LEU A O 1
ATOM 844 N N . GLU A 1 104 ? -16.319 10.328 7.127 1.00 86.44 104 GLU A N 1
ATOM 845 C CA . GLU A 1 104 ? -17.174 11.511 6.968 1.00 86.44 104 GLU A CA 1
ATOM 846 C C . GLU A 1 104 ? -17.667 11.665 5.529 1.00 86.44 104 GLU A C 1
ATOM 848 O O . GLU A 1 104 ? -18.876 11.772 5.293 1.00 86.44 104 GLU A O 1
ATOM 853 N N . ARG A 1 105 ? -16.754 11.603 4.545 1.00 83.12 105 ARG A N 1
ATOM 854 C CA . ARG A 1 105 ? -17.099 11.697 3.115 1.00 83.12 105 ARG A CA 1
ATOM 855 C C . ARG A 1 105 ? -18.136 10.653 2.714 1.00 83.12 105 ARG A C 1
ATOM 857 O O . ARG A 1 105 ? -18.977 10.909 1.851 1.00 83.12 105 ARG A O 1
ATOM 864 N N . ASN A 1 106 ? -18.096 9.490 3.354 1.00 77.25 106 ASN A N 1
ATOM 865 C CA . ASN A 1 106 ? -18.975 8.369 3.060 1.00 77.25 106 ASN A CA 1
ATOM 866 C C . ASN A 1 106 ? -20.210 8.283 3.967 1.00 77.25 106 ASN A C 1
ATOM 868 O O . ASN A 1 106 ? -20.980 7.329 3.851 1.00 77.25 106 ASN A O 1
ATOM 872 N N . LYS A 1 107 ? -20.452 9.301 4.807 1.00 79.25 107 LYS A N 1
ATOM 873 C CA . LYS A 1 107 ? -21.639 9.429 5.671 1.00 79.25 107 LYS A CA 1
ATOM 874 C C . LYS A 1 107 ? -21.867 8.209 6.577 1.00 79.25 107 LYS A C 1
ATOM 876 O O . LYS A 1 107 ? -23.013 7.873 6.880 1.00 79.25 107 LYS A O 1
ATOM 881 N N . ARG A 1 108 ? -20.792 7.526 6.983 1.00 76.31 108 ARG A N 1
ATOM 882 C CA . ARG A 1 108 ? -20.848 6.396 7.922 1.00 76.31 108 ARG A CA 1
ATOM 883 C C . ARG A 1 108 ? -20.886 6.935 9.353 1.00 76.31 108 ARG A C 1
ATOM 885 O O . ARG A 1 108 ? -20.316 7.983 9.644 1.00 76.31 108 ARG A O 1
ATOM 892 N N . THR A 1 109 ? -21.563 6.226 10.251 1.00 81.38 109 THR A N 1
ATOM 893 C CA . THR A 1 109 ? -21.464 6.503 11.688 1.00 81.38 109 THR A CA 1
ATOM 894 C C . THR A 1 109 ? -20.045 6.184 12.142 1.00 81.38 109 THR A C 1
ATOM 896 O O . THR A 1 109 ? -19.619 5.036 12.034 1.00 81.38 109 THR A O 1
ATOM 899 N N . ILE A 1 110 ? -19.322 7.199 12.607 1.00 83.88 110 ILE A N 1
ATOM 900 C CA . ILE A 1 110 ? -17.924 7.071 13.020 1.00 83.88 110 ILE A CA 1
ATOM 901 C C . ILE A 1 110 ? -17.885 6.393 14.386 1.00 83.88 110 ILE A C 1
ATOM 903 O O . ILE A 1 110 ? -18.452 6.907 15.351 1.00 83.88 110 ILE A O 1
ATOM 907 N N . ASN A 1 111 ? -17.212 5.248 14.461 1.00 88.38 111 ASN A N 1
ATOM 908 C CA . ASN A 1 111 ? -16.825 4.633 15.720 1.00 88.38 111 ASN A CA 1
ATOM 909 C C . ASN A 1 111 ? -15.322 4.388 15.643 1.00 88.38 111 ASN A C 1
ATOM 911 O O . ASN A 1 111 ? -14.877 3.325 15.220 1.00 88.38 111 ASN A O 1
ATOM 915 N N . LEU A 1 112 ? -14.559 5.414 16.025 1.00 86.94 112 LEU A N 1
ATOM 916 C CA . LEU A 1 112 ? -13.128 5.473 15.763 1.00 86.94 112 LEU A CA 1
ATOM 917 C C . LEU A 1 112 ? -12.362 4.283 16.357 1.00 86.94 112 LEU A C 1
ATOM 919 O O . LEU A 1 112 ? -11.453 3.776 15.712 1.00 86.94 112 LEU A O 1
ATOM 923 N N . GLU A 1 113 ? -12.752 3.812 17.542 1.00 87.94 113 GLU A N 1
ATOM 924 C CA . GLU A 1 113 ? -12.143 2.642 18.181 1.00 87.94 113 GLU A CA 1
ATOM 925 C C . GLU A 1 113 ? -12.341 1.379 17.330 1.00 87.94 113 GLU A C 1
ATOM 927 O O . GLU A 1 113 ? -11.370 0.715 16.968 1.00 87.94 113 GLU A O 1
ATOM 932 N N . ASN A 1 114 ? -13.583 1.101 16.921 1.00 88.06 114 ASN A N 1
ATOM 933 C CA . ASN A 1 114 ? -13.894 -0.049 16.069 1.00 88.06 114 ASN A CA 1
ATOM 934 C C . ASN A 1 114 ? -13.280 0.080 14.667 1.00 88.06 114 ASN A C 1
ATOM 936 O O . ASN A 1 114 ? -12.808 -0.908 14.108 1.00 88.06 114 ASN A O 1
ATOM 940 N N . ASP A 1 115 ? -13.299 1.281 14.086 1.00 89.00 115 ASP A N 1
ATOM 941 C CA . ASP A 1 115 ? -12.778 1.533 12.742 1.00 89.00 115 ASP A CA 1
ATOM 942 C C . ASP A 1 115 ? -11.239 1.377 12.716 1.00 89.00 115 ASP A C 1
ATOM 944 O O . ASP A 1 115 ? -10.694 0.798 11.775 1.00 89.00 115 ASP A O 1
ATOM 948 N N . ILE A 1 116 ? -10.530 1.806 13.770 1.00 91.31 116 ILE A N 1
ATOM 949 C CA . ILE A 1 116 ? -9.086 1.560 13.932 1.00 91.31 116 ILE A CA 1
ATOM 950 C C . ILE A 1 116 ? -8.808 0.074 14.173 1.00 91.31 116 ILE A C 1
ATOM 952 O O . ILE A 1 116 ? -7.890 -0.475 13.562 1.00 91.31 116 ILE A O 1
ATOM 956 N N . GLU A 1 117 ? -9.591 -0.598 15.021 1.00 89.12 117 GLU A N 1
ATOM 957 C CA . GLU A 1 117 ? -9.435 -2.036 15.269 1.00 89.12 117 GLU A CA 1
ATOM 958 C C . GLU A 1 117 ? -9.617 -2.853 13.973 1.00 89.12 117 GLU A C 1
ATOM 960 O O . GLU A 1 117 ? -8.872 -3.801 13.717 1.00 89.12 117 GLU A O 1
ATOM 965 N N . GLU A 1 118 ? -10.567 -2.467 13.115 1.00 87.06 118 GLU A N 1
ATOM 966 C CA . GLU A 1 118 ? -10.791 -3.091 11.808 1.00 87.06 118 GLU A CA 1
ATOM 967 C C . GLU A 1 118 ? -9.570 -2.942 10.888 1.00 87.06 118 GLU A C 1
ATOM 969 O O . GLU A 1 118 ? -9.146 -3.924 10.268 1.00 87.06 118 GLU A O 1
ATOM 974 N N . VAL A 1 119 ? -8.960 -1.752 10.844 1.00 90.62 119 VAL A N 1
ATOM 975 C CA . VAL A 1 119 ? -7.728 -1.530 10.075 1.00 90.62 119 VAL A CA 1
ATOM 976 C C . VAL A 1 119 ? -6.554 -2.309 10.666 1.00 90.62 119 VAL A C 1
ATOM 978 O O . VAL A 1 119 ? -5.779 -2.896 9.913 1.00 90.62 119 VAL A O 1
ATOM 981 N N . MET A 1 120 ? -6.424 -2.380 11.991 1.00 91.00 120 MET A N 1
ATOM 982 C CA . MET A 1 120 ? -5.326 -3.108 12.629 1.00 91.00 120 MET A CA 1
ATOM 983 C C . MET A 1 120 ? -5.408 -4.615 12.405 1.00 91.00 120 MET A C 1
ATOM 985 O O . MET A 1 120 ? -4.399 -5.216 12.044 1.00 91.00 120 MET A O 1
ATOM 989 N N . LYS A 1 121 ? -6.606 -5.210 12.485 1.00 88.62 121 LYS A N 1
ATOM 990 C CA . LYS A 1 121 ? -6.822 -6.623 12.125 1.00 88.62 121 LYS A CA 1
ATOM 991 C C . LYS A 1 121 ? -6.357 -6.922 10.700 1.00 88.62 121 LYS A C 1
ATOM 993 O O . LYS A 1 121 ? -5.743 -7.955 10.457 1.00 88.62 121 LYS A O 1
ATOM 998 N N . PHE A 1 122 ? -6.615 -6.003 9.769 1.00 89.69 122 PHE A N 1
ATOM 999 C CA . PHE A 1 122 ? -6.111 -6.108 8.402 1.00 89.69 122 PHE A CA 1
ATOM 1000 C C . PHE A 1 122 ? -4.581 -5.964 8.316 1.00 89.69 122 PHE A C 1
ATOM 1002 O O . PHE A 1 122 ? -3.920 -6.697 7.583 1.00 89.69 122 PHE A O 1
ATOM 1009 N N . VAL A 1 123 ? -3.992 -5.016 9.049 1.00 89.38 123 VAL A N 1
ATOM 1010 C CA . VAL A 1 123 ? -2.534 -4.822 9.057 1.00 89.38 123 VAL A CA 1
ATOM 1011 C C . VAL A 1 123 ? -1.812 -6.059 9.588 1.00 89.38 123 VAL A C 1
ATOM 1013 O O . VAL A 1 123 ? -0.779 -6.441 9.041 1.00 89.38 123 VAL A O 1
ATOM 1016 N N . GLU A 1 124 ? -2.371 -6.706 10.607 1.00 87.38 124 GLU A N 1
ATOM 1017 C CA . GLU A 1 124 ? -1.846 -7.938 11.199 1.00 87.38 124 GLU A CA 1
ATOM 1018 C C . GLU A 1 124 ? -1.994 -9.161 10.284 1.00 87.38 124 GLU A C 1
ATOM 1020 O O . GLU A 1 124 ? -1.172 -10.074 10.355 1.00 87.38 124 GLU A O 1
ATOM 1025 N N . SER A 1 125 ? -2.994 -9.180 9.395 1.00 85.69 125 SER A N 1
ATOM 1026 C CA . SER A 1 125 ? -3.197 -10.275 8.439 1.00 85.69 125 SER A CA 1
ATOM 1027 C C . SER A 1 125 ? -2.306 -10.181 7.192 1.00 85.69 125 SER A C 1
ATOM 1029 O O . SER A 1 125 ? -2.273 -11.117 6.392 1.00 85.69 125 SER A O 1
ATOM 1031 N N . MET A 1 126 ? -1.588 -9.069 6.978 1.00 87.00 126 MET A N 1
ATOM 1032 C CA . MET A 1 126 ? -0.715 -8.907 5.811 1.00 87.00 126 MET A CA 1
ATOM 1033 C C . MET A 1 126 ? 0.590 -9.722 5.937 1.00 87.00 126 MET A C 1
ATOM 1035 O O . MET A 1 126 ? 1.305 -9.591 6.935 1.00 87.00 126 MET A O 1
ATOM 1039 N N . PRO A 1 127 ? 0.992 -10.485 4.899 1.00 82.81 127 PRO A N 1
ATOM 1040 C CA . PRO A 1 127 ? 2.283 -11.170 4.889 1.00 82.81 127 PRO A CA 1
ATOM 1041 C C . PRO A 1 127 ? 3.426 -10.179 4.695 1.00 82.81 127 PRO A C 1
ATOM 1043 O O . PRO A 1 127 ? 3.638 -9.714 3.584 1.00 82.81 127 PRO A O 1
ATOM 1046 N N . ASP A 1 128 ? 4.180 -9.888 5.756 1.00 88.44 128 ASP A N 1
ATOM 1047 C CA . ASP A 1 128 ? 5.249 -8.878 5.759 1.00 88.44 128 ASP A CA 1
ATOM 1048 C C . ASP A 1 128 ? 4.775 -7.530 5.175 1.00 88.44 128 ASP A C 1
ATOM 1050 O O . ASP A 1 128 ? 4.942 -7.212 3.991 1.00 88.44 128 ASP A O 1
ATOM 1054 N N . ARG A 1 129 ? 4.155 -6.725 6.046 1.00 90.44 129 ARG A N 1
ATOM 1055 C CA . ARG A 1 129 ? 3.571 -5.414 5.729 1.00 90.44 129 ARG A CA 1
ATOM 1056 C C . ARG A 1 129 ? 4.480 -4.544 4.858 1.00 90.44 129 ARG A C 1
ATOM 1058 O O . ARG A 1 129 ? 4.003 -3.919 3.913 1.00 90.44 129 ARG A O 1
ATOM 1065 N N . GLU A 1 130 ? 5.771 -4.465 5.174 1.00 91.69 130 GLU A N 1
ATOM 1066 C CA . GLU A 1 130 ? 6.696 -3.572 4.468 1.00 91.69 130 GLU A CA 1
ATOM 1067 C C . GLU A 1 130 ? 6.926 -4.036 3.032 1.00 91.69 130 GLU A C 1
ATOM 1069 O O . GLU A 1 130 ? 6.877 -3.225 2.100 1.00 91.69 130 GLU A O 1
ATOM 1074 N N . ILE A 1 131 ? 7.090 -5.348 2.836 1.00 91.44 131 ILE A N 1
ATOM 1075 C CA . ILE A 1 131 ? 7.202 -5.927 1.499 1.00 91.44 131 ILE A CA 1
ATOM 1076 C C . ILE A 1 131 ? 5.896 -5.718 0.731 1.00 91.44 131 ILE A C 1
ATOM 1078 O O . ILE A 1 131 ? 5.951 -5.274 -0.415 1.00 91.44 131 ILE A O 1
ATOM 1082 N N . VAL A 1 132 ? 4.729 -5.961 1.337 1.00 93.62 132 VAL A N 1
ATOM 1083 C CA . VAL A 1 132 ? 3.429 -5.737 0.676 1.00 93.62 132 VAL A CA 1
ATOM 1084 C C . VAL A 1 132 ? 3.271 -4.281 0.242 1.00 93.62 132 VAL A C 1
ATOM 1086 O O . VAL A 1 132 ? 2.943 -4.036 -0.917 1.00 93.62 132 VAL A O 1
ATOM 1089 N N . ILE A 1 133 ? 3.583 -3.308 1.104 1.00 95.50 133 ILE A N 1
ATOM 1090 C CA . ILE A 1 133 ? 3.543 -1.877 0.757 1.00 95.50 133 ILE A CA 1
ATOM 1091 C C . ILE A 1 133 ? 4.454 -1.577 -0.438 1.00 95.50 133 ILE A C 1
ATOM 1093 O O . ILE A 1 133 ? 4.042 -0.893 -1.376 1.00 95.50 133 ILE A O 1
ATOM 1097 N N . MET A 1 134 ? 5.685 -2.096 -0.436 1.00 95.00 134 MET A N 1
ATOM 1098 C CA . MET A 1 134 ? 6.617 -1.906 -1.550 1.00 95.00 134 MET A CA 1
ATOM 1099 C C . MET A 1 134 ? 6.104 -2.533 -2.850 1.00 95.00 134 MET A C 1
ATOM 1101 O O . MET A 1 134 ? 6.262 -1.944 -3.920 1.00 95.00 134 MET A O 1
ATOM 1105 N N . GLN A 1 135 ? 5.492 -3.713 -2.768 1.00 92.94 135 GLN A N 1
ATOM 1106 C CA . GLN A 1 135 ? 4.922 -4.425 -3.909 1.00 92.94 135 GLN A CA 1
ATOM 1107 C C . GLN A 1 135 ? 3.705 -3.672 -4.468 1.00 92.94 135 GLN A C 1
ATOM 1109 O O . GLN A 1 135 ? 3.654 -3.414 -5.670 1.00 92.94 135 GLN A O 1
ATOM 1114 N N . VAL A 1 136 ? 2.788 -3.208 -3.611 1.00 94.25 136 VAL A N 1
ATOM 1115 C CA . VAL A 1 136 ? 1.649 -2.353 -3.9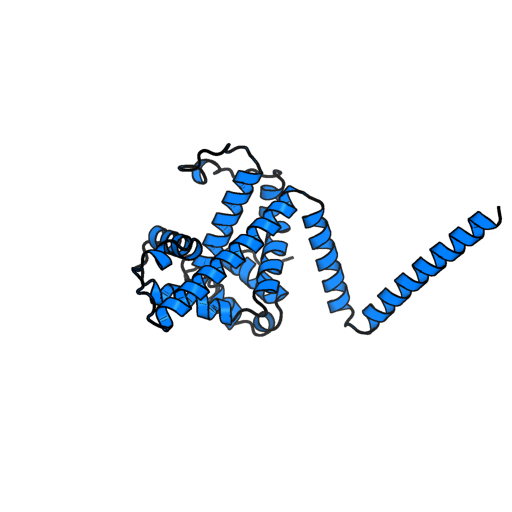96 1.00 94.25 136 VAL A CA 1
ATOM 1116 C C . VAL A 1 136 ? 2.148 -1.077 -4.677 1.00 94.25 136 VAL A C 1
ATOM 1118 O O . VAL A 1 136 ? 1.709 -0.752 -5.781 1.00 94.25 136 VAL A O 1
ATOM 1121 N N . ALA A 1 137 ? 3.132 -0.393 -4.084 1.00 95.75 137 ALA A N 1
ATOM 1122 C CA . ALA A 1 137 ? 3.734 0.803 -4.668 1.00 95.75 137 ALA A CA 1
ATOM 1123 C C . ALA A 1 137 ? 4.353 0.526 -6.047 1.00 95.75 137 ALA A C 1
ATOM 1125 O O . ALA A 1 137 ? 4.213 1.335 -6.967 1.00 95.75 137 ALA A O 1
ATOM 1126 N N . ARG A 1 138 ? 5.027 -0.623 -6.209 1.00 94.56 138 ARG A N 1
ATOM 1127 C CA . ARG A 1 138 ? 5.629 -1.048 -7.480 1.00 94.56 138 ARG A CA 1
ATOM 1128 C C . ARG A 1 138 ? 4.563 -1.298 -8.543 1.00 94.56 138 ARG A C 1
ATOM 1130 O O . ARG A 1 138 ? 4.693 -0.774 -9.652 1.00 94.56 138 ARG A O 1
ATOM 1137 N N . HIS A 1 139 ? 3.515 -2.046 -8.198 1.00 91.88 139 HIS A N 1
ATOM 1138 C CA . HIS A 1 139 ? 2.389 -2.317 -9.088 1.00 91.88 139 HIS A CA 1
ATOM 1139 C C . HIS A 1 139 ? 1.718 -1.014 -9.532 1.00 91.88 139 HIS A C 1
ATOM 1141 O O . HIS A 1 139 ? 1.591 -0.780 -10.732 1.00 91.88 139 HIS A O 1
ATOM 1147 N N . LEU A 1 140 ? 1.392 -0.117 -8.598 1.00 92.12 140 LEU A N 1
ATOM 1148 C CA . LEU A 1 140 ? 0.775 1.175 -8.908 1.00 92.12 140 LEU A CA 1
ATOM 1149 C C . LEU A 1 140 ? 1.692 2.076 -9.746 1.00 92.12 140 LEU A C 1
ATOM 1151 O O . LEU A 1 140 ? 1.227 2.722 -10.677 1.00 92.12 140 LEU A O 1
ATOM 1155 N N . ALA A 1 141 ? 3.002 2.096 -9.491 1.00 93.25 141 ALA A N 1
ATOM 1156 C CA . ALA A 1 141 ? 3.932 2.925 -10.261 1.00 93.25 141 ALA A CA 1
ATOM 1157 C C . ALA A 1 141 ? 4.020 2.512 -11.744 1.00 93.25 141 ALA A C 1
ATOM 1159 O O . ALA A 1 141 ? 4.298 3.345 -12.613 1.00 93.25 141 ALA A O 1
ATOM 1160 N N . LEU A 1 142 ? 3.827 1.225 -12.045 1.00 91.00 142 LEU A N 1
ATOM 1161 C CA . LEU A 1 142 ? 4.041 0.669 -13.382 1.00 91.00 142 LEU A CA 1
ATOM 1162 C C . LEU A 1 142 ? 2.753 0.334 -14.136 1.00 91.00 142 LEU A C 1
ATOM 1164 O O . LEU A 1 142 ? 2.787 0.310 -15.371 1.00 91.00 142 LEU A O 1
ATOM 1168 N N . ALA A 1 143 ? 1.642 0.131 -13.432 1.00 86.44 143 ALA A N 1
ATOM 1169 C CA . ALA A 1 143 ? 0.345 -0.140 -14.031 1.00 86.44 143 ALA A CA 1
ATOM 1170 C C . ALA A 1 143 ? -0.221 1.094 -14.755 1.00 86.44 143 ALA A C 1
ATOM 1172 O O . ALA A 1 143 ? -0.042 2.245 -14.342 1.00 86.44 143 ALA A O 1
ATOM 1173 N N . ALA A 1 144 ? -0.923 0.851 -15.861 1.00 79.44 144 ALA A N 1
ATOM 1174 C CA . ALA A 1 144 ? -1.791 1.853 -16.465 1.00 79.44 144 ALA A CA 1
ATOM 1175 C C . ALA A 1 144 ? -3.120 1.910 -15.680 1.00 79.44 144 ALA A C 1
ATOM 1177 O O . ALA A 1 144 ? -3.575 0.866 -15.221 1.00 79.44 144 ALA A O 1
ATOM 1178 N N . PRO A 1 145 ? -3.748 3.091 -15.524 1.00 82.81 145 PRO A N 1
ATOM 1179 C CA . PRO A 1 145 ? -3.361 4.386 -16.092 1.00 82.81 145 PRO A CA 1
ATOM 1180 C C . PRO A 1 145 ? -2.329 5.173 -15.257 1.00 82.81 145 PRO A C 1
ATOM 1182 O O . PRO A 1 145 ? -1.809 6.181 -15.736 1.00 82.81 145 PRO A O 1
ATOM 1185 N N . TYR A 1 146 ? -1.983 4.742 -14.040 1.00 85.81 146 TYR A N 1
ATOM 1186 C CA . TYR A 1 146 ? -1.176 5.539 -13.098 1.00 85.81 146 TYR A CA 1
ATOM 1187 C C . TYR A 1 146 ? 0.190 5.916 -13.637 1.00 85.81 146 TYR A C 1
ATOM 1189 O O . TYR A 1 146 ? 0.583 7.074 -13.550 1.00 85.81 146 TYR A O 1
ATOM 1197 N N . LYS A 1 147 ? 0.894 4.976 -14.273 1.00 89.44 147 LYS A N 1
ATOM 1198 C CA . LYS A 1 147 ? 2.181 5.258 -14.905 1.00 89.44 147 LYS A CA 1
ATOM 1199 C C . LYS A 1 147 ? 2.077 6.436 -15.871 1.00 89.44 147 LYS A C 1
ATOM 1201 O O . LYS A 1 147 ? 3.003 7.242 -15.953 1.00 89.44 147 LYS A O 1
ATOM 1206 N N . HIS A 1 148 ? 0.970 6.564 -16.602 1.00 88.50 148 HIS A N 1
ATOM 1207 C CA . HIS A 1 148 ? 0.748 7.683 -17.517 1.00 88.50 148 HIS A CA 1
ATOM 1208 C C . HIS A 1 148 ? 0.463 8.990 -16.782 1.00 88.50 148 HIS A C 1
ATOM 1210 O O . HIS A 1 148 ? 0.972 10.021 -17.215 1.00 88.50 148 HIS A O 1
ATOM 1216 N N . VAL A 1 149 ? -0.266 8.941 -15.668 1.00 87.00 149 VAL A N 1
ATOM 1217 C CA . VAL A 1 149 ? -0.492 10.101 -14.795 1.00 87.00 149 VAL A CA 1
ATOM 1218 C C . VAL A 1 149 ? 0.816 10.575 -14.164 1.00 87.00 149 VAL A C 1
ATOM 1220 O O . VAL A 1 149 ? 1.195 11.732 -14.326 1.00 87.00 149 VAL A O 1
ATOM 1223 N N . ILE A 1 150 ? 1.566 9.666 -13.539 1.00 89.81 150 ILE A N 1
ATOM 1224 C CA . ILE A 1 150 ? 2.831 9.958 -12.856 1.00 89.81 150 ILE A CA 1
ATOM 1225 C C . ILE A 1 150 ? 3.877 10.489 -13.842 1.00 89.81 150 ILE A C 1
ATOM 1227 O O . ILE A 1 150 ? 4.595 11.434 -13.540 1.00 89.81 150 ILE A O 1
ATOM 1231 N N . THR A 1 151 ? 3.964 9.912 -15.046 1.00 89.00 151 THR A N 1
ATOM 1232 C CA . THR A 1 151 ? 4.922 10.370 -16.071 1.00 89.00 151 THR A CA 1
ATOM 1233 C C . THR A 1 151 ? 4.433 11.572 -16.884 1.00 89.00 151 THR A C 1
ATOM 1235 O O . THR A 1 151 ? 5.136 12.003 -17.797 1.00 89.00 151 THR A O 1
ATOM 1238 N N . GLY A 1 152 ? 3.245 12.112 -16.587 1.00 81.31 152 GLY A N 1
ATOM 1239 C CA . GLY A 1 152 ? 2.675 13.275 -17.273 1.00 81.31 152 GLY A CA 1
ATOM 1240 C C . GLY A 1 152 ? 2.187 13.011 -18.704 1.00 81.31 152 GLY A C 1
ATOM 1241 O O . GLY A 1 152 ? 1.890 13.959 -19.428 1.00 81.31 152 GLY A O 1
ATOM 1242 N N . LYS A 1 153 ? 2.090 11.742 -19.125 1.00 78.56 153 LYS A N 1
ATOM 1243 C CA . LYS A 1 153 ? 1.553 11.334 -20.438 1.00 78.56 153 LYS A CA 1
ATOM 1244 C C . LYS A 1 153 ? 0.030 11.454 -20.520 1.00 78.56 153 LYS A C 1
ATOM 1246 O O . LYS A 1 153 ? -0.502 11.631 -21.610 1.00 78.56 153 LYS A O 1
ATOM 1251 N N . GLN A 1 154 ? -0.661 11.353 -19.387 1.00 73.06 154 GLN A N 1
ATOM 1252 C CA . GLN A 1 154 ? -2.088 11.637 -19.249 1.00 73.06 154 GLN A CA 1
ATOM 1253 C C . GLN A 1 154 ? -2.271 12.580 -18.064 1.00 73.06 154 GLN A C 1
ATOM 1255 O O . GLN A 1 154 ? -1.810 12.284 -16.968 1.00 73.06 154 GLN A O 1
ATOM 1260 N N . ARG A 1 155 ? -2.935 13.719 -18.268 1.00 61.84 155 ARG A N 1
ATOM 1261 C CA . ARG A 1 155 ? -3.363 14.565 -17.149 1.00 61.84 155 ARG A CA 1
ATOM 1262 C C . ARG A 1 155 ? -4.769 14.135 -16.722 1.00 61.84 155 ARG A C 1
ATOM 1264 O O . ARG A 1 155 ? -5.603 13.931 -17.606 1.00 61.84 155 ARG A O 1
ATOM 1271 N N . PRO A 1 156 ? -5.055 13.995 -15.416 1.00 58.72 156 PRO A N 1
ATOM 1272 C CA . PRO A 1 156 ? -6.420 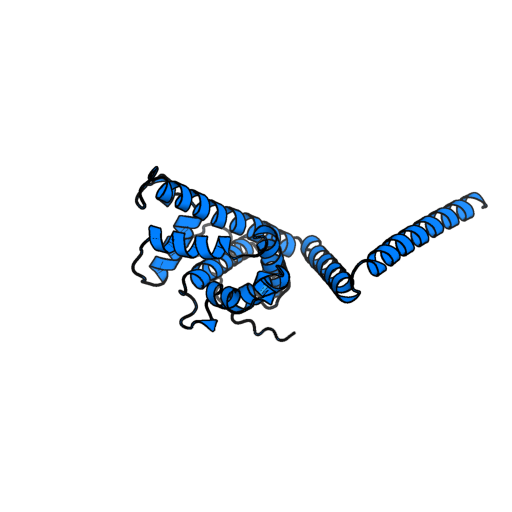13.775 -14.954 1.00 58.72 156 PRO A CA 1
ATOM 1273 C C . PRO A 1 156 ? -7.313 14.916 -15.461 1.00 58.72 156 PRO A C 1
ATOM 1275 O O . PRO A 1 156 ? -6.970 16.079 -15.272 1.00 58.72 156 PRO A O 1
ATOM 1278 N N . GLN A 1 157 ? -8.451 14.611 -16.095 1.00 54.56 157 GLN A N 1
ATOM 1279 C CA . GLN A 1 157 ? -9.390 15.649 -16.562 1.00 54.56 157 GLN A CA 1
ATOM 1280 C C . GLN A 1 157 ? -9.979 16.475 -15.402 1.00 54.56 157 GLN A C 1
ATOM 1282 O O . GLN A 1 157 ? -10.380 17.615 -15.607 1.00 54.56 157 GLN A O 1
ATOM 1287 N N . ASN A 1 158 ? -9.942 15.936 -14.177 1.00 47.47 158 ASN A N 1
ATOM 1288 C CA . ASN A 1 158 ? -10.449 16.569 -12.961 1.00 47.47 158 ASN A CA 1
ATOM 1289 C C . ASN A 1 158 ? -9.330 17.090 -12.039 1.00 47.47 158 ASN A C 1
ATOM 1291 O O . ASN A 1 158 ? -9.450 16.976 -10.826 1.00 47.47 158 ASN A O 1
ATOM 1295 N N . THR A 1 159 ? -8.233 17.665 -12.551 1.00 42.81 159 THR A N 1
ATOM 1296 C CA . THR A 1 159 ? -7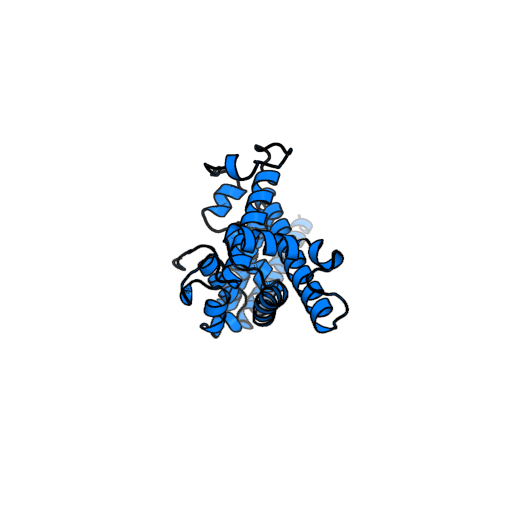.241 18.344 -11.679 1.00 42.81 159 THR A CA 1
ATOM 1297 C C . THR A 1 159 ? -7.866 19.438 -10.803 1.00 42.81 159 THR A C 1
ATOM 1299 O O . THR A 1 159 ? -7.366 19.702 -9.716 1.00 42.81 159 THR A O 1
ATOM 1302 N N . ALA A 1 160 ? -8.997 20.014 -11.229 1.00 37.72 160 ALA A N 1
ATOM 1303 C CA . ALA A 1 160 ? -9.754 21.006 -10.469 1.00 37.72 160 ALA A CA 1
ATOM 1304 C C . ALA A 1 160 ? -10.338 20.472 -9.143 1.00 37.72 160 ALA A C 1
ATOM 1306 O O . ALA A 1 160 ? -10.425 21.230 -8.186 1.00 37.72 160 ALA A O 1
ATOM 1307 N N . SER A 1 161 ? -10.678 19.179 -9.041 1.00 45.69 161 SER A N 1
ATOM 1308 C CA . SER A 1 161 ? -11.244 18.607 -7.805 1.00 45.69 161 SER A CA 1
ATOM 1309 C C . SER A 1 161 ? -10.189 18.157 -6.789 1.00 45.69 161 SER A C 1
ATOM 1311 O O . SER A 1 161 ? -10.542 17.781 -5.678 1.00 45.69 161 SER A O 1
ATOM 1313 N N . PHE A 1 162 ? -8.902 18.152 -7.154 1.00 46.50 162 PHE A N 1
ATOM 1314 C CA . PHE A 1 162 ? -7.811 17.808 -6.230 1.00 46.50 162 PHE A CA 1
ATOM 1315 C C . PHE A 1 162 ? -7.296 19.021 -5.436 1.00 46.50 162 PHE A C 1
ATOM 1317 O O . PHE A 1 162 ? -6.477 18.843 -4.541 1.00 46.50 162 PHE A O 1
ATOM 1324 N N . ALA A 1 163 ? -7.741 20.238 -5.774 1.00 44.75 163 ALA A N 1
ATOM 1325 C CA . ALA A 1 163 ? -7.057 21.481 -5.415 1.00 44.75 163 ALA A CA 1
ATOM 1326 C C . ALA A 1 163 ? -7.958 22.568 -4.804 1.00 44.75 163 ALA A C 1
ATOM 1328 O O . ALA A 1 163 ? -7.535 23.718 -4.743 1.00 44.75 163 ALA A O 1
ATOM 1329 N N . GLU A 1 164 ? -9.170 22.259 -4.325 1.00 45.69 164 GLU A N 1
ATOM 1330 C CA . GLU A 1 164 ? -10.034 23.307 -3.744 1.00 45.69 164 GLU A CA 1
ATOM 1331 C C . GLU A 1 164 ? -9.426 23.980 -2.492 1.00 45.69 164 GLU A C 1
ATOM 1333 O O . GLU A 1 164 ? -9.834 25.086 -2.156 1.00 45.69 164 GLU A O 1
ATOM 1338 N N . ASN A 1 165 ? -8.398 23.385 -1.862 1.00 45.56 165 ASN A N 1
ATOM 1339 C CA . ASN A 1 165 ? -7.746 23.913 -0.652 1.00 45.56 165 ASN A CA 1
ATOM 1340 C C . ASN A 1 165 ? -6.201 23.983 -0.695 1.00 45.56 165 ASN A C 1
ATOM 1342 O O . ASN A 1 165 ? -5.590 24.258 0.338 1.00 45.56 165 ASN A O 1
ATOM 1346 N N . ASP A 1 166 ? -5.540 23.739 -1.835 1.00 53.97 166 ASP A N 1
ATOM 1347 C CA . ASP A 1 166 ? -4.067 23.691 -1.897 1.00 53.97 166 ASP A CA 1
ATOM 1348 C C . ASP A 1 166 ? -3.488 24.897 -2.659 1.00 53.97 166 ASP A C 1
ATOM 1350 O O . ASP A 1 166 ? -3.754 25.093 -3.841 1.00 53.97 166 ASP A O 1
ATOM 1354 N N . SER A 1 167 ? -2.683 25.722 -1.983 1.00 55.28 167 SER A N 1
ATOM 1355 C CA . SER A 1 167 ? -2.079 26.952 -2.533 1.00 55.28 167 SER A CA 1
ATOM 1356 C C . SER A 1 167 ? -0.888 26.698 -3.468 1.00 55.28 167 SER A C 1
ATOM 1358 O O . SER A 1 167 ? -0.235 27.637 -3.934 1.00 55.28 167 SER A O 1
ATOM 1360 N N . ARG A 1 168 ? -0.570 25.427 -3.723 1.00 65.06 168 ARG A N 1
ATOM 1361 C CA . ARG A 1 168 ? 0.552 24.987 -4.556 1.00 65.06 168 ARG A CA 1
ATOM 1362 C C . ARG A 1 168 ? 0.191 25.025 -6.042 1.00 65.06 168 ARG A C 1
ATOM 1364 O O . ARG A 1 168 ? -0.961 24.848 -6.416 1.00 65.06 168 ARG A O 1
ATOM 1371 N N . ASP A 1 169 ? 1.197 25.240 -6.896 1.00 68.56 169 ASP A N 1
ATOM 1372 C CA . ASP A 1 169 ? 1.014 25.299 -8.354 1.00 68.56 169 ASP A CA 1
ATOM 1373 C C . ASP A 1 169 ? 0.353 24.003 -8.875 1.00 68.56 169 ASP A C 1
ATOM 1375 O O . ASP A 1 169 ? 0.995 22.946 -8.852 1.00 68.56 169 ASP A O 1
ATOM 1379 N N . PRO A 1 170 ? -0.897 24.062 -9.380 1.00 66.50 170 PRO A N 1
ATOM 1380 C CA . PRO A 1 170 ? -1.645 22.885 -9.823 1.00 66.50 170 PRO A CA 1
ATOM 1381 C C . PRO A 1 170 ? -1.062 22.248 -11.094 1.00 66.50 170 PRO A C 1
ATOM 1383 O O . PRO A 1 170 ? -1.481 21.161 -11.492 1.00 66.50 170 PRO A O 1
ATOM 1386 N N . ASN A 1 171 ? -0.093 22.901 -11.745 1.00 72.31 171 ASN A N 1
ATOM 1387 C CA . ASN A 1 171 ? 0.642 22.348 -12.880 1.00 72.31 171 ASN A CA 1
ATOM 1388 C C . ASN A 1 171 ? 1.961 21.673 -12.480 1.00 72.31 171 ASN A C 1
ATOM 1390 O O . ASN A 1 171 ? 2.605 21.061 -13.339 1.00 72.31 171 ASN A O 1
ATOM 1394 N N . ASN A 1 172 ? 2.371 21.756 -11.210 1.00 83.06 172 ASN A N 1
ATOM 1395 C CA . ASN A 1 172 ? 3.584 21.107 -10.740 1.00 83.06 172 ASN A CA 1
ATOM 1396 C C . ASN A 1 172 ? 3.374 19.577 -10.694 1.00 83.06 172 ASN A C 1
ATOM 1398 O O . ASN A 1 172 ? 2.509 19.097 -9.954 1.00 83.06 172 ASN A O 1
ATOM 1402 N N . PRO A 1 173 ? 4.172 18.781 -11.433 1.00 84.00 173 PRO A N 1
ATOM 1403 C CA . PRO A 1 173 ? 3.998 17.331 -11.489 1.00 84.00 173 PRO A CA 1
ATOM 1404 C C . PRO A 1 173 ? 4.144 16.656 -10.120 1.00 84.00 173 PRO A C 1
ATOM 1406 O O . PRO A 1 173 ? 3.483 15.654 -9.876 1.00 84.00 173 PRO A O 1
ATOM 1409 N N . TYR A 1 174 ? 4.950 17.208 -9.211 1.00 88.31 174 TYR A N 1
ATOM 1410 C CA . TYR A 1 174 ? 5.116 16.663 -7.862 1.00 88.31 174 TYR A CA 1
ATOM 1411 C C . TYR A 1 174 ? 3.867 16.864 -6.997 1.00 88.31 174 TYR A C 1
ATOM 1413 O O . TYR A 1 174 ? 3.508 15.968 -6.244 1.00 88.31 174 TYR A O 1
ATOM 1421 N N . VAL A 1 175 ? 3.155 17.984 -7.169 1.00 88.00 175 VAL A N 1
ATOM 1422 C CA . VAL A 1 175 ? 1.878 18.245 -6.478 1.00 88.00 175 VAL A CA 1
ATOM 1423 C C . VAL A 1 175 ? 0.806 17.282 -6.977 1.00 88.00 175 VAL A C 1
ATOM 1425 O O . VAL A 1 175 ? 0.117 16.658 -6.179 1.00 88.00 175 VAL A O 1
ATOM 1428 N N . ILE A 1 176 ? 0.720 17.077 -8.296 1.00 87.19 176 ILE A N 1
ATOM 1429 C CA . ILE A 1 176 ? -0.206 16.099 -8.890 1.00 87.19 176 ILE A CA 1
ATOM 1430 C C . ILE A 1 176 ? 0.087 14.688 -8.364 1.00 87.19 176 ILE A C 1
ATOM 1432 O O . ILE A 1 176 ? -0.839 13.941 -8.050 1.00 87.19 176 ILE A O 1
ATOM 1436 N N . ILE A 1 177 ? 1.369 14.324 -8.257 1.00 91.69 177 ILE A N 1
ATOM 1437 C CA . ILE A 1 177 ? 1.785 13.036 -7.697 1.00 91.69 177 ILE A CA 1
ATOM 1438 C C . ILE A 1 177 ? 1.399 12.931 -6.219 1.00 91.69 177 ILE A C 1
ATOM 1440 O O . ILE A 1 177 ? 0.865 11.899 -5.828 1.00 91.69 177 ILE A O 1
ATOM 1444 N N . ASP A 1 178 ? 1.605 13.971 -5.412 1.00 92.06 178 ASP A N 1
ATOM 1445 C CA . ASP A 1 178 ? 1.201 13.978 -4.002 1.00 92.06 178 ASP A CA 1
ATOM 1446 C C . ASP A 1 178 ? -0.314 13.817 -3.833 1.00 92.06 178 ASP A C 1
ATOM 1448 O O . ASP A 1 178 ? -0.751 13.024 -2.997 1.00 92.06 178 ASP A O 1
ATOM 1452 N N . CYS A 1 179 ? -1.115 14.513 -4.647 1.00 89.12 179 CYS A N 1
ATOM 1453 C CA . CYS A 1 179 ? -2.570 14.364 -4.671 1.00 89.12 179 CYS A CA 1
ATOM 1454 C C . CYS A 1 179 ? -2.980 12.942 -5.071 1.00 89.12 179 CYS A C 1
ATOM 1456 O O . CYS A 1 179 ? -3.874 12.357 -4.458 1.00 89.12 179 CYS A O 1
ATOM 1458 N N . LEU A 1 180 ? -2.317 12.371 -6.085 1.00 91.00 180 LEU A N 1
ATOM 1459 C CA . LEU A 1 180 ? -2.545 10.990 -6.497 1.00 91.00 180 LEU A CA 1
ATOM 1460 C C . LEU A 1 180 ? -2.212 10.025 -5.355 1.00 91.00 180 LEU A C 1
ATOM 1462 O O . LEU A 1 180 ? -3.022 9.157 -5.061 1.00 91.00 180 LEU A O 1
ATOM 1466 N N . VAL A 1 181 ? -1.068 10.190 -4.686 1.00 94.00 181 VAL A N 1
ATOM 1467 C CA . VAL A 1 181 ? -0.681 9.360 -3.537 1.00 94.00 181 VAL A CA 1
ATOM 1468 C C . VAL A 1 181 ? -1.727 9.449 -2.430 1.00 94.00 181 VAL A C 1
ATOM 1470 O O . VAL A 1 181 ? -2.186 8.406 -1.981 1.00 94.00 181 VAL A O 1
ATOM 1473 N N . SER A 1 182 ? -2.148 10.653 -2.026 1.00 92.38 182 SER A N 1
ATOM 1474 C CA . SER A 1 182 ? -3.186 10.817 -0.997 1.00 92.38 182 SER A CA 1
ATOM 1475 C C . SER A 1 182 ? -4.477 10.093 -1.374 1.00 92.38 182 SER A C 1
ATOM 1477 O O . SER A 1 182 ? -4.985 9.304 -0.584 1.00 92.38 182 SER A O 1
ATOM 1479 N N . LYS A 1 183 ? -4.948 10.264 -2.615 1.00 90.12 183 LYS A N 1
ATOM 1480 C CA . LYS A 1 183 ? -6.143 9.572 -3.105 1.00 90.12 183 LYS A CA 1
ATOM 1481 C C . LYS A 1 183 ? -5.981 8.049 -3.086 1.00 90.12 183 LYS A C 1
ATOM 1483 O O . LYS A 1 183 ? -6.898 7.351 -2.670 1.00 90.12 183 LYS A O 1
ATOM 1488 N N . LEU A 1 184 ? -4.828 7.526 -3.511 1.00 91.31 184 LEU A N 1
ATOM 1489 C CA . LEU A 1 184 ? -4.583 6.082 -3.506 1.00 91.31 184 LEU A CA 1
ATOM 1490 C C . LEU A 1 184 ? -4.570 5.492 -2.094 1.00 91.31 184 LEU A C 1
ATOM 1492 O O . LEU A 1 184 ? -5.063 4.385 -1.892 1.00 91.31 184 LEU A O 1
ATOM 1496 N N . LEU A 1 185 ? -4.023 6.228 -1.127 1.00 93.00 185 LEU A N 1
ATOM 1497 C CA . LEU A 1 185 ? -4.032 5.825 0.277 1.00 93.00 185 LEU A CA 1
ATOM 1498 C C . LEU A 1 185 ? -5.438 5.877 0.866 1.00 93.00 185 LEU A C 1
ATOM 1500 O O . LEU A 1 185 ? -5.826 4.948 1.569 1.00 93.00 185 LEU A O 1
ATOM 1504 N N . GLU A 1 186 ? -6.214 6.913 0.542 1.00 90.69 186 GLU A N 1
ATOM 1505 C CA . GLU A 1 186 ? -7.613 6.989 0.954 1.00 90.69 186 GLU A CA 1
ATOM 1506 C C . GLU A 1 186 ? -8.410 5.793 0.443 1.00 90.69 186 GLU A C 1
ATOM 1508 O O . GLU A 1 186 ? -9.119 5.158 1.218 1.00 90.69 186 GLU A O 1
ATOM 1513 N N . GLU A 1 187 ? -8.280 5.466 -0.844 1.00 88.38 187 GLU A N 1
ATOM 1514 C CA . GLU A 1 187 ? -8.984 4.334 -1.447 1.00 88.38 187 GLU A CA 1
ATOM 1515 C C . GLU A 1 187 ? -8.566 2.999 -0.825 1.00 88.38 187 GLU A C 1
ATOM 1517 O O . GLU A 1 187 ? -9.421 2.155 -0.548 1.00 88.38 187 GLU A O 1
ATOM 1522 N N . TRP A 1 188 ? -7.275 2.825 -0.522 1.00 90.75 188 TRP A N 1
ATOM 1523 C CA . TRP A 1 188 ? -6.800 1.635 0.179 1.00 90.75 188 TRP A CA 1
ATOM 1524 C C . TRP A 1 188 ? -7.421 1.516 1.575 1.00 90.75 188 TRP A C 1
ATOM 1526 O O . TRP A 1 188 ? -8.033 0.492 1.883 1.00 90.75 188 TRP A O 1
ATOM 1536 N N . VAL A 1 189 ? -7.348 2.574 2.388 1.00 91.25 189 VAL A N 1
ATOM 1537 C CA . VAL A 1 189 ? -7.918 2.585 3.745 1.00 91.25 189 VAL A CA 1
ATOM 1538 C C . VAL A 1 189 ? -9.424 2.369 3.721 1.00 91.25 189 VAL A C 1
ATOM 1540 O O . VAL A 1 189 ? -9.941 1.518 4.439 1.00 91.25 189 VAL A O 1
ATOM 1543 N N . GLY A 1 190 ? -10.155 3.077 2.863 1.00 88.06 190 GLY A N 1
ATOM 1544 C CA . GLY A 1 190 ? -11.596 2.874 2.808 1.00 88.06 190 GLY A CA 1
ATOM 1545 C C . GLY A 1 190 ? -11.987 1.508 2.245 1.00 88.06 190 GLY A C 1
ATOM 1546 O O . GLY A 1 190 ? -13.054 1.020 2.597 1.00 88.06 190 GLY A O 1
ATOM 1547 N N . SER A 1 191 ? -11.173 0.856 1.407 1.00 87.69 191 SER A N 1
ATOM 1548 C CA . SER A 1 191 ? -11.477 -0.505 0.949 1.00 87.69 191 SER A CA 1
ATOM 1549 C C . SER A 1 191 ? -11.343 -1.517 2.091 1.00 87.69 191 SER A C 1
ATOM 1551 O O . SER A 1 191 ? -12.163 -2.430 2.185 1.00 87.69 191 SER A O 1
ATOM 1553 N N . ILE A 1 192 ? -10.396 -1.306 3.015 1.00 88.88 192 ILE A N 1
ATOM 1554 C CA . ILE A 1 192 ? -10.307 -2.076 4.266 1.00 88.88 192 ILE A CA 1
ATOM 1555 C C . ILE A 1 192 ? -11.594 -1.902 5.083 1.00 88.88 192 ILE A C 1
ATOM 1557 O O . ILE A 1 192 ? -12.187 -2.887 5.509 1.00 88.88 192 ILE A O 1
ATOM 1561 N N . CYS A 1 193 ? -12.078 -0.664 5.218 1.00 83.00 193 CYS A N 1
ATOM 1562 C CA . CYS A 1 193 ? -13.302 -0.339 5.957 1.00 83.00 193 CYS A CA 1
ATOM 1563 C C . CYS A 1 193 ? -14.610 -0.587 5.168 1.00 83.00 193 CYS A C 1
ATOM 1565 O O . CYS A 1 193 ? -15.666 -0.089 5.566 1.00 83.00 193 CYS A O 1
ATOM 1567 N N . ASN A 1 194 ? -14.576 -1.303 4.035 1.00 76.62 194 ASN A N 1
ATOM 1568 C CA . ASN A 1 194 ? -15.740 -1.593 3.172 1.00 76.62 194 ASN A CA 1
ATOM 1569 C C . ASN A 1 194 ? -16.492 -0.354 2.647 1.00 76.62 194 ASN A C 1
ATOM 1571 O O . ASN A 1 194 ? -17.681 -0.392 2.333 1.00 76.62 194 ASN A O 1
ATOM 1575 N N . VAL A 1 195 ? -15.793 0.771 2.548 1.00 69.44 195 VAL A N 1
ATOM 1576 C CA . VAL A 1 195 ? -16.333 2.061 2.123 1.00 69.44 195 VAL A CA 1
ATOM 1577 C C . VAL A 1 195 ? -16.373 2.177 0.598 1.00 69.44 195 VAL A C 1
ATOM 1579 O O . VAL A 1 195 ? -17.368 2.634 0.037 1.00 69.44 195 VAL A O 1
ATOM 1582 N N . PHE A 1 196 ? -15.325 1.714 -0.087 1.00 63.22 196 PHE A N 1
ATOM 1583 C CA . PHE A 1 196 ? -15.252 1.726 -1.556 1.00 63.22 196 PHE A CA 1
ATOM 1584 C C . PHE A 1 196 ? -15.802 0.446 -2.210 1.00 63.22 196 PHE A C 1
ATOM 1586 O O . PHE A 1 196 ? -15.856 0.361 -3.434 1.00 63.22 196 PHE A O 1
ATOM 1593 N N . GLY A 1 197 ? -16.272 -0.527 -1.417 1.00 54.84 197 GLY A N 1
ATOM 1594 C CA . GLY A 1 197 ? -16.745 -1.824 -1.897 1.00 54.84 197 GLY A CA 1
ATOM 1595 C C . GLY A 1 197 ? -17.909 -2.374 -1.072 1.00 54.84 197 GLY A C 1
ATOM 1596 O O . GLY A 1 197 ? -17.740 -2.722 0.089 1.00 54.84 197 GLY A O 1
ATOM 1597 N N . LYS A 1 198 ? -19.103 -2.472 -1.674 1.00 49.34 198 LYS A N 1
ATOM 1598 C CA . LYS A 1 198 ? -20.338 -2.962 -1.019 1.00 49.34 198 LYS A CA 1
ATOM 1599 C C . LYS A 1 198 ? -20.524 -4.489 -1.073 1.00 49.34 198 LYS A C 1
ATOM 1601 O O . LYS A 1 198 ? -21.570 -4.979 -0.655 1.00 49.34 198 LYS A O 1
ATOM 1606 N N . SER A 1 199 ? -19.559 -5.244 -1.601 1.00 55.06 199 SER A N 1
ATOM 1607 C CA . SER A 1 199 ? -19.593 -6.715 -1.629 1.00 55.06 199 SER A CA 1
ATOM 1608 C C . SER A 1 199 ? -18.389 -7.314 -0.901 1.00 55.06 199 SER A C 1
ATOM 1610 O O . SER A 1 199 ? -17.322 -6.699 -0.865 1.00 55.06 199 SER A O 1
ATOM 1612 N N . ALA A 1 200 ? -18.536 -8.535 -0.378 1.00 51.19 200 ALA A N 1
ATOM 1613 C CA . ALA A 1 200 ? -17.432 -9.276 0.234 1.00 51.19 200 ALA A CA 1
ATOM 1614 C C . ALA A 1 200 ? -16.223 -9.412 -0.715 1.00 51.19 200 ALA A C 1
ATOM 1616 O O . ALA A 1 200 ? -15.096 -9.354 -0.264 1.00 51.19 200 ALA A O 1
ATOM 1617 N N . MET A 1 201 ? -16.423 -9.450 -2.036 1.00 53.56 201 MET A N 1
ATOM 1618 C CA . MET A 1 201 ? -15.326 -9.547 -3.014 1.00 53.56 201 MET A CA 1
ATOM 1619 C C . MET A 1 201 ? -14.611 -8.218 -3.322 1.00 53.56 201 MET A C 1
ATOM 1621 O O . MET A 1 201 ? -13.647 -8.204 -4.077 1.00 53.56 201 MET A O 1
ATOM 1625 N N . THR A 1 202 ? -15.081 -7.092 -2.777 1.00 63.31 202 THR A N 1
ATOM 1626 C CA . THR A 1 202 ? -14.499 -5.750 -3.018 1.00 63.31 202 THR A CA 1
ATOM 1627 C C . THR A 1 202 ? -13.749 -5.183 -1.812 1.00 63.31 202 THR A C 1
ATOM 1629 O O . THR A 1 202 ? -13.157 -4.107 -1.897 1.00 63.31 202 THR A O 1
ATOM 1632 N N . SER A 1 203 ? -13.788 -5.892 -0.685 1.00 77.50 203 SER A N 1
ATOM 1633 C CA . SER A 1 203 ? -12.996 -5.565 0.494 1.00 77.50 203 SER A CA 1
ATOM 1634 C C . SER A 1 203 ? -11.601 -6.139 0.340 1.00 77.50 203 SER A C 1
ATOM 1636 O O . SER A 1 203 ? -11.457 -7.341 0.116 1.00 77.50 203 SER A O 1
ATOM 1638 N N . VAL A 1 204 ? -10.571 -5.315 0.531 1.00 85.88 204 VAL A N 1
ATOM 1639 C CA . VAL A 1 204 ? -9.188 -5.811 0.556 1.00 85.88 204 VAL A CA 1
ATOM 1640 C C . VAL A 1 204 ? -9.010 -6.878 1.644 1.00 85.88 204 VAL A C 1
ATOM 1642 O O . VAL A 1 204 ? -8.310 -7.865 1.426 1.00 85.88 204 VAL A O 1
ATOM 1645 N N . ARG A 1 205 ? -9.663 -6.707 2.800 1.00 83.38 205 ARG A N 1
ATOM 1646 C CA . ARG A 1 205 ? -9.588 -7.670 3.900 1.00 83.38 205 ARG A CA 1
ATOM 1647 C C . ARG A 1 205 ? -10.172 -9.019 3.498 1.00 83.38 205 ARG A C 1
ATOM 1649 O O . ARG A 1 205 ? -9.483 -10.022 3.603 1.00 83.38 205 ARG A O 1
ATOM 1656 N N . ALA A 1 206 ? -11.405 -9.033 3.002 1.00 80.00 206 ALA A N 1
ATOM 1657 C CA . ALA A 1 206 ? -12.046 -10.282 2.600 1.00 80.00 206 ALA A CA 1
ATOM 1658 C C . ALA A 1 206 ? -11.300 -10.966 1.442 1.00 80.00 206 ALA A C 1
ATOM 1660 O O . ALA A 1 206 ? -11.156 -12.181 1.449 1.00 80.00 206 ALA A O 1
ATOM 1661 N N . ALA A 1 207 ? -10.747 -10.198 0.497 1.00 81.00 207 ALA A N 1
ATOM 1662 C CA . ALA A 1 207 ? -9.941 -10.761 -0.582 1.00 81.00 207 ALA A CA 1
ATOM 1663 C C . ALA A 1 207 ? -8.647 -11.426 -0.088 1.00 81.00 207 ALA A C 1
ATOM 1665 O O . ALA A 1 207 ? -8.253 -12.458 -0.628 1.00 81.00 207 ALA A O 1
ATOM 1666 N N . LEU A 1 208 ? -7.985 -10.862 0.931 1.00 83.88 208 LEU A N 1
ATOM 1667 C CA . LEU A 1 208 ? -6.856 -11.535 1.573 1.00 83.88 208 LEU A CA 1
ATOM 1668 C C . LEU A 1 208 ? -7.318 -12.745 2.388 1.00 83.88 208 LEU A C 1
ATOM 1670 O O . LEU A 1 208 ? -6.678 -13.785 2.297 1.00 83.88 208 LEU A O 1
ATOM 1674 N N . ASP A 1 209 ? -8.408 -12.635 3.149 1.00 82.81 209 ASP A N 1
ATOM 1675 C CA . ASP A 1 209 ? -8.936 -13.717 3.993 1.00 82.81 209 ASP A CA 1
ATOM 1676 C C . ASP A 1 209 ? -9.358 -14.951 3.160 1.00 82.81 209 ASP A C 1
ATOM 1678 O O . ASP A 1 209 ? -9.137 -16.087 3.589 1.00 82.81 209 ASP A O 1
ATOM 1682 N N . ASP A 1 210 ? -9.885 -14.739 1.949 1.00 81.19 210 ASP A N 1
ATOM 1683 C CA . ASP A 1 210 ? -10.341 -15.799 1.039 1.00 81.19 210 ASP A CA 1
ATOM 1684 C C . ASP A 1 210 ? -9.197 -16.491 0.259 1.00 81.19 210 ASP A C 1
ATOM 1686 O O . ASP A 1 210 ? -9.349 -17.645 -0.158 1.00 81.19 210 ASP A O 1
ATOM 1690 N N . ASP A 1 211 ? -8.043 -15.836 0.057 1.00 77.75 211 ASP A N 1
ATOM 1691 C CA . ASP A 1 211 ? -6.920 -16.375 -0.729 1.00 77.75 211 ASP A CA 1
ATOM 1692 C C . ASP A 1 211 ? -5.710 -16.759 0.144 1.00 77.75 211 ASP A C 1
ATOM 1694 O O . ASP A 1 211 ? -4.827 -15.960 0.470 1.00 77.75 211 ASP A O 1
ATOM 1698 N N . VAL A 1 212 ? -5.615 -18.057 0.443 1.00 79.06 212 VAL A N 1
ATOM 1699 C CA . VAL A 1 212 ? -4.504 -18.660 1.200 1.00 79.06 212 VAL A CA 1
ATOM 1700 C C . VAL A 1 212 ? -3.143 -18.398 0.545 1.00 79.06 212 VAL A C 1
ATOM 1702 O O . VAL A 1 212 ? -2.138 -18.225 1.235 1.00 79.06 212 VAL A O 1
ATOM 1705 N N . LEU A 1 213 ? -3.063 -18.375 -0.788 1.00 74.69 213 LEU A N 1
ATOM 1706 C CA . LEU A 1 213 ? -1.794 -18.153 -1.476 1.00 74.69 213 LEU A CA 1
ATOM 1707 C C . LEU A 1 213 ? -1.359 -16.687 -1.364 1.00 74.69 213 LEU A C 1
ATOM 1709 O O . LEU A 1 213 ? -0.157 -16.420 -1.263 1.00 74.69 213 LEU A O 1
ATOM 1713 N N . ALA A 1 214 ? -2.310 -15.754 -1.360 1.00 78.69 214 ALA A N 1
ATOM 1714 C CA . ALA A 1 214 ? -2.043 -14.347 -1.101 1.00 78.69 214 ALA A CA 1
ATOM 1715 C C . ALA A 1 214 ? -1.545 -14.117 0.326 1.00 78.69 214 ALA A C 1
ATOM 1717 O O . ALA A 1 214 ? -0.525 -13.454 0.485 1.00 78.69 214 ALA A O 1
ATOM 1718 N N . GLN A 1 215 ? -2.155 -14.751 1.332 1.00 77.69 215 GLN A N 1
ATOM 1719 C CA . GLN A 1 215 ? -1.699 -14.683 2.730 1.00 77.69 215 GLN A CA 1
ATOM 1720 C C . GLN A 1 215 ? -0.280 -15.225 2.949 1.00 77.69 215 GLN A C 1
ATOM 1722 O O . GLN A 1 215 ? 0.351 -14.903 3.948 1.00 77.69 215 GLN A O 1
ATOM 1727 N N . VAL A 1 216 ? 0.241 -16.051 2.037 1.00 80.00 216 VAL A N 1
ATOM 1728 C CA . VAL A 1 216 ? 1.588 -16.641 2.150 1.00 80.00 216 VAL A CA 1
ATOM 1729 C C . VAL A 1 216 ? 2.622 -15.910 1.284 1.00 80.00 216 VAL A C 1
ATOM 1731 O O . VAL A 1 216 ? 3.821 -15.988 1.559 1.00 80.00 216 VAL A O 1
ATOM 1734 N N . ARG A 1 217 ? 2.204 -15.202 0.224 1.00 84.69 217 ARG A N 1
ATOM 1735 C CA . ARG A 1 217 ? 3.114 -14.548 -0.733 1.00 84.69 217 ARG A CA 1
ATOM 1736 C C . ARG A 1 217 ? 2.828 -13.043 -0.855 1.00 84.69 217 ARG A C 1
ATOM 1738 O O . ARG A 1 217 ? 1.825 -12.679 -1.470 1.00 84.69 217 ARG A O 1
ATOM 1745 N N . PRO A 1 218 ? 3.759 -12.165 -0.429 1.00 86.81 218 PRO A N 1
ATOM 1746 C CA . PRO A 1 218 ? 3.571 -10.711 -0.467 1.00 86.81 218 PRO A CA 1
ATOM 1747 C C . PRO A 1 218 ? 3.198 -10.137 -1.840 1.00 86.81 218 PRO A C 1
ATOM 1749 O O . PRO A 1 218 ? 2.358 -9.247 -1.926 1.00 86.81 218 PRO A O 1
ATOM 1752 N N . SER A 1 219 ? 3.779 -10.652 -2.930 1.00 86.31 219 SER A N 1
ATOM 1753 C CA . SER A 1 219 ? 3.471 -10.174 -4.287 1.00 86.31 219 SER A CA 1
ATOM 1754 C C . SER A 1 219 ? 2.036 -10.507 -4.716 1.00 86.31 219 SER A C 1
ATOM 1756 O O . SER A 1 219 ? 1.403 -9.712 -5.404 1.00 86.31 219 SER A O 1
ATOM 1758 N N . ASN A 1 220 ? 1.497 -11.649 -4.276 1.00 87.75 220 ASN A N 1
ATOM 1759 C CA . ASN A 1 220 ? 0.115 -12.033 -4.568 1.00 87.75 220 ASN A CA 1
ATOM 1760 C C . ASN A 1 220 ? -0.865 -11.214 -3.718 1.00 87.75 220 ASN A C 1
ATOM 1762 O O . ASN A 1 220 ? -1.837 -10.694 -4.258 1.00 87.75 220 ASN A O 1
ATOM 1766 N N . ALA A 1 221 ? -0.569 -11.029 -2.424 1.00 88.44 221 ALA A N 1
ATOM 1767 C CA . ALA A 1 221 ? -1.322 -10.115 -1.565 1.00 88.44 221 ALA A CA 1
ATOM 1768 C C . ALA A 1 221 ? -1.380 -8.708 -2.166 1.00 88.44 221 ALA A C 1
ATOM 1770 O O . ALA A 1 221 ? -2.457 -8.135 -2.293 1.00 88.44 221 ALA A O 1
ATOM 1771 N N . ALA A 1 222 ? -0.241 -8.174 -2.609 1.00 89.75 222 ALA A N 1
ATOM 1772 C CA . ALA A 1 222 ? -0.181 -6.866 -3.246 1.00 89.75 222 ALA A CA 1
ATOM 1773 C C . ALA A 1 222 ? -1.044 -6.784 -4.511 1.00 89.75 222 ALA A C 1
ATOM 1775 O O . ALA A 1 222 ? -1.747 -5.793 -4.700 1.00 89.75 222 ALA A O 1
ATOM 1776 N N . GLN A 1 223 ? -1.026 -7.819 -5.355 1.00 88.44 223 GLN A N 1
ATOM 1777 C CA . GLN A 1 223 ? -1.863 -7.865 -6.550 1.00 88.44 223 GLN A CA 1
ATOM 1778 C C . GLN A 1 223 ? -3.356 -7.858 -6.198 1.00 88.44 223 GLN A C 1
ATOM 1780 O O . GLN A 1 223 ? -4.094 -7.057 -6.768 1.00 88.44 223 GLN A O 1
ATOM 1785 N N . LEU A 1 224 ? -3.791 -8.673 -5.230 1.00 87.94 224 LEU A N 1
ATOM 1786 C CA . LEU A 1 224 ? -5.181 -8.673 -4.765 1.00 87.94 224 LEU A CA 1
ATOM 1787 C C . LEU A 1 224 ? -5.588 -7.329 -4.161 1.00 87.94 224 LEU A C 1
ATOM 1789 O O . LEU A 1 224 ? -6.661 -6.827 -4.482 1.00 87.94 224 LEU A O 1
ATOM 1793 N N . ILE A 1 225 ? -4.724 -6.720 -3.341 1.00 89.19 225 ILE A N 1
ATOM 1794 C CA . ILE A 1 225 ? -4.951 -5.385 -2.774 1.00 89.19 225 ILE A CA 1
ATOM 1795 C C . ILE A 1 225 ? -5.179 -4.380 -3.904 1.00 89.19 225 ILE A C 1
ATOM 1797 O O . ILE A 1 225 ? -6.186 -3.677 -3.905 1.00 89.19 225 ILE A O 1
ATOM 1801 N N . VAL A 1 226 ? -4.287 -4.334 -4.898 1.00 87.38 226 VAL A N 1
ATOM 1802 C CA . VAL A 1 226 ? -4.428 -3.423 -6.043 1.00 87.38 226 VAL A CA 1
ATOM 1803 C C . VAL A 1 226 ? -5.730 -3.689 -6.806 1.00 87.38 226 VAL A C 1
ATOM 1805 O O . VAL A 1 226 ? -6.448 -2.738 -7.115 1.00 87.38 226 VAL A O 1
ATOM 1808 N N . SER A 1 227 ? -6.073 -4.953 -7.060 1.00 85.19 227 SER A N 1
ATOM 1809 C CA . SER A 1 227 ? -7.332 -5.325 -7.711 1.00 85.19 227 SER A CA 1
ATOM 1810 C C . SER A 1 227 ? -8.564 -4.892 -6.911 1.00 85.19 227 SER A C 1
ATOM 1812 O O . SER A 1 227 ? -9.510 -4.384 -7.505 1.00 85.19 227 SER A O 1
ATOM 1814 N N . CYS A 1 228 ? -8.553 -5.018 -5.583 1.00 83.19 228 CYS A N 1
ATOM 1815 C CA . CYS A 1 228 ? -9.690 -4.653 -4.732 1.00 83.19 228 CYS A CA 1
ATOM 1816 C C . CYS A 1 228 ? -9.876 -3.144 -4.609 1.00 83.19 228 CYS A C 1
ATOM 1818 O O . CYS A 1 228 ? -11.002 -2.657 -4.657 1.00 83.19 228 CYS A O 1
ATOM 1820 N N . VAL A 1 229 ? -8.778 -2.398 -4.466 1.00 81.75 229 VAL A N 1
ATOM 1821 C CA . VAL A 1 229 ? -8.847 -0.939 -4.343 1.00 81.75 229 VAL A CA 1
ATOM 1822 C C . VAL A 1 229 ? -9.297 -0.307 -5.664 1.00 81.75 229 VAL A C 1
ATOM 1824 O O . VAL A 1 229 ? -10.031 0.675 -5.648 1.00 81.75 229 VAL A O 1
ATOM 1827 N N . TRP A 1 230 ? -8.916 -0.888 -6.809 1.00 74.69 230 TRP A N 1
ATOM 1828 C CA . TRP A 1 230 ? -9.045 -0.215 -8.108 1.00 74.69 230 TRP A CA 1
ATOM 1829 C C . TRP A 1 230 ? -9.899 -0.920 -9.157 1.00 74.69 230 TRP A C 1
ATOM 1831 O O . TRP A 1 230 ? -10.061 -0.386 -10.254 1.00 74.69 230 TRP A O 1
ATOM 1841 N N . GLY A 1 231 ? -10.425 -2.111 -8.870 1.00 69.75 231 GLY A N 1
ATOM 1842 C CA . GLY A 1 231 ? -11.155 -2.908 -9.858 1.00 69.75 231 GLY A CA 1
ATOM 1843 C C . GLY A 1 231 ? -10.299 -3.283 -11.070 1.00 69.75 231 GLY A C 1
ATOM 1844 O O . GLY A 1 231 ? -10.822 -3.451 -12.170 1.00 69.75 231 GLY A O 1
ATOM 1845 N N . LEU A 1 232 ? -8.974 -3.358 -10.897 1.00 63.69 232 LEU A N 1
ATOM 1846 C CA . LEU A 1 232 ? -8.078 -3.850 -11.936 1.00 63.69 232 LEU A CA 1
ATOM 1847 C C . LEU A 1 232 ? -8.245 -5.366 -12.020 1.00 63.69 232 LEU A C 1
ATOM 1849 O O . LEU A 1 232 ? -7.720 -6.097 -11.176 1.00 63.69 232 LEU A O 1
ATOM 1853 N N . ASP A 1 233 ? -8.985 -5.826 -13.030 1.00 51.38 233 ASP A N 1
ATOM 1854 C CA . ASP A 1 233 ? -9.028 -7.241 -13.390 1.00 51.38 233 ASP A CA 1
ATOM 1855 C C . ASP A 1 233 ? -7.594 -7.745 -13.580 1.00 51.38 233 ASP A C 1
ATOM 1857 O O . ASP A 1 233 ? -6.784 -7.141 -14.288 1.00 51.38 233 ASP A O 1
ATOM 1861 N N . ALA A 1 234 ? -7.276 -8.865 -12.933 1.00 44.62 234 ALA A N 1
ATOM 1862 C CA . ALA A 1 234 ? -5.957 -9.491 -12.922 1.00 44.62 234 ALA A CA 1
ATOM 1863 C C . ALA A 1 234 ? -5.554 -10.117 -14.279 1.00 44.62 234 ALA A C 1
ATOM 1865 O O . ALA A 1 234 ? -4.798 -11.087 -14.315 1.00 44.62 234 ALA A O 1
ATOM 1866 N N . SER A 1 235 ? -6.052 -9.597 -15.403 1.00 33.22 235 SER A N 1
ATOM 1867 C CA . SER A 1 235 ? -5.667 -10.036 -16.740 1.00 33.22 235 SER A CA 1
ATOM 1868 C C . SER A 1 235 ? -4.463 -9.231 -17.238 1.00 33.22 235 SER A C 1
ATOM 1870 O O . SER A 1 235 ? -4.618 -8.134 -17.781 1.00 33.22 235 SER A O 1
ATOM 1872 N N . PHE A 1 236 ? -3.269 -9.796 -17.049 1.00 35.56 236 PHE A N 1
ATOM 1873 C CA . PHE A 1 236 ? -2.088 -9.503 -17.864 1.00 35.56 236 PHE A CA 1
ATOM 1874 C C . PHE A 1 236 ? -1.953 -10.540 -18.979 1.00 35.56 236 PHE A C 1
ATOM 1876 O O . PHE A 1 236 ? -2.171 -11.739 -18.690 1.00 35.56 236 PHE A O 1
#

Foldseek 3Di:
DVVVVVVVVVVVVVVVVVVVVLVVVCVVDPVVVSVVVVVVVVLVVVQVVDPLSVLLLVLLLVVLVQLLVLLVVLLVCVVVVVDDPPRVVSCPRPNLVLQVVLCVVLVHDDDSNVLSVLVVVQCVLADPNSLLSSLLSSCQCPDPPNVCLSNVVDPDPPLVVLPPPPPDDSPPSSSSSNSVSSVLSSLLSVLSVCRNPPDCQLRLSSQSVVDPVRSNDSNSSSLSSNCSSPVPDPDD

pLDDT: mean 81.18, std 13.97, range [33.22, 97.38]

Radius of gyration: 22.03 Å; chains: 1; bounding box: 72×50×55 Å

Sequence (236 aa):
MEDVVRKRVNRMNRVYKKLRDVENRAMTTGSRDYLHGLIEIRELQMIMSNPLLKYFFTSFVSRSNQLFHDFQLASVAMLEQTATPDDPTILQLTGVQTLLQILERNKRTINLENDIEEVMKFVESMPDREIVIMQVARHLALAAPYKHVITGKQRPQNTASFAENDSRDPNNPYVIIDCLVSKLLEEWVGSICNVFGKSAMTSVRAALDDDVLAQVRPSNAAQLIVSCVWGLDASF

Organism: Reticulomyxa filosa (NCBI:txid46433)